Protein AF-A0A8T4CZU3-F1 (afdb_monomer_lite)

Secondary structure (DSSP, 8-state):
---TT------HHHHHHHHHHHHHHHH-TT-S-HHHHHHHHHHHHHHHHHHHHHHHHHHHHHHHHHHHHHHSSHHHHHHHHHHHHHHHHHHHHHHHHHHHTT-PPPP-------------------------------PPPPPPPP---PPP----------PPPP---PPPPPP-----------

Structure (mmCIF, N/CA/C/O backbone):
data_AF-A0A8T4CZU3-F1
#
_entry.id   AF-A0A8T4CZU3-F1
#
loop_
_atom_site.group_PDB
_atom_site.id
_atom_site.type_symbol
_atom_site.label_atom_id
_atom_site.label_alt_id
_atom_site.label_comp_id
_atom_site.label_asym_id
_atom_site.label_entity_id
_atom_site.label_seq_id
_atom_site.pdbx_PDB_ins_code
_atom_site.Cartn_x
_atom_site.Cartn_y
_atom_site.Cartn_z
_atom_site.occupancy
_atom_site.B_iso_or_equiv
_atom_site.auth_seq_id
_atom_site.auth_comp_id
_atom_site.auth_asym_id
_atom_site.auth_atom_id
_atom_site.pdbx_PDB_model_num
ATOM 1 N N . MET A 1 1 ? 15.727 -22.804 -72.043 1.00 44.06 1 MET A N 1
ATOM 2 C CA . MET A 1 1 ? 16.326 -23.338 -70.807 1.00 44.06 1 MET A CA 1
ATOM 3 C C . MET A 1 1 ? 17.137 -22.195 -70.238 1.00 44.06 1 MET A C 1
ATOM 5 O O . MET A 1 1 ? 18.146 -21.853 -70.834 1.00 44.06 1 MET A O 1
ATOM 9 N N . ALA A 1 2 ? 16.576 -21.487 -69.261 1.00 49.53 2 ALA A N 1
ATOM 10 C CA . ALA A 1 2 ? 17.247 -20.393 -68.570 1.00 49.53 2 ALA A CA 1
ATOM 11 C C . ALA A 1 2 ? 17.876 -20.987 -67.307 1.00 49.53 2 ALA A C 1
ATOM 13 O O . ALA A 1 2 ? 17.211 -21.770 -66.632 1.00 49.53 2 ALA A O 1
ATOM 14 N N . ASP A 1 3 ? 19.149 -20.679 -67.075 1.00 49.78 3 ASP A N 1
ATOM 15 C CA . ASP A 1 3 ? 19.950 -21.173 -65.958 1.00 49.78 3 ASP A CA 1
ATOM 16 C C . ASP A 1 3 ? 19.275 -20.894 -64.608 1.00 49.78 3 ASP A C 1
ATOM 18 O O . ASP A 1 3 ? 19.082 -19.747 -64.212 1.00 49.78 3 ASP A O 1
ATOM 22 N N . GLU A 1 4 ? 18.962 -21.961 -63.874 1.00 55.72 4 GLU A N 1
ATOM 23 C CA . GLU A 1 4 ? 18.511 -21.950 -62.473 1.00 55.72 4 GLU A CA 1
ATOM 24 C C . GLU A 1 4 ? 19.707 -21.851 -61.496 1.00 55.72 4 GLU A C 1
ATOM 26 O O . GLU A 1 4 ? 19.696 -22.443 -60.418 1.00 55.72 4 GLU A O 1
ATOM 31 N N . GLY A 1 5 ? 20.778 -21.152 -61.890 1.00 53.81 5 GLY A N 1
ATOM 32 C CA . GLY A 1 5 ? 22.071 -21.169 -61.192 1.00 53.81 5 GLY A CA 1
ATOM 33 C C . GLY A 1 5 ? 22.459 -19.887 -60.456 1.00 53.81 5 GLY A C 1
ATOM 34 O O . GLY A 1 5 ? 23.227 -19.959 -59.501 1.00 53.81 5 GLY A O 1
ATOM 35 N N . ASP A 1 6 ? 21.904 -18.735 -60.835 1.00 50.34 6 ASP A N 1
ATOM 36 C CA . ASP A 1 6 ? 22.302 -17.430 -60.288 1.00 50.34 6 ASP A CA 1
ATOM 37 C C . ASP A 1 6 ? 21.371 -16.975 -59.155 1.00 50.34 6 ASP A C 1
ATOM 39 O O . ASP A 1 6 ? 20.867 -15.851 -59.130 1.00 50.34 6 ASP A O 1
ATOM 43 N N . TYR A 1 7 ? 21.139 -17.847 -58.170 1.00 58.81 7 TYR A N 1
ATOM 44 C CA . TYR A 1 7 ? 20.799 -17.336 -56.846 1.00 58.81 7 TYR A CA 1
ATOM 45 C C . TYR A 1 7 ? 22.071 -16.689 -56.299 1.00 58.81 7 TYR A C 1
ATOM 47 O O . TYR A 1 7 ? 22.943 -17.387 -55.780 1.00 58.81 7 TYR A O 1
ATOM 55 N N . GLU A 1 8 ? 22.180 -15.364 -56.436 1.00 60.47 8 GLU A N 1
ATOM 56 C CA . GLU A 1 8 ? 23.064 -14.532 -55.620 1.00 60.47 8 GLU A CA 1
ATOM 57 C C . GLU A 1 8 ? 22.836 -14.921 -54.157 1.00 60.47 8 GLU A C 1
ATOM 59 O O . GLU A 1 8 ? 21.900 -14.476 -53.490 1.00 60.47 8 GLU A O 1
ATOM 64 N N . LEU A 1 9 ? 23.668 -15.836 -53.667 1.00 63.22 9 LEU A N 1
ATOM 65 C CA . LEU A 1 9 ? 23.776 -16.135 -52.258 1.00 63.22 9 LEU A CA 1
ATOM 66 C C . LEU A 1 9 ? 24.169 -14.818 -51.609 1.00 63.22 9 LEU A C 1
ATOM 68 O O . LEU A 1 9 ? 25.321 -14.397 -51.719 1.00 63.22 9 LEU A O 1
ATOM 72 N N . LEU A 1 10 ? 23.200 -14.177 -50.948 1.00 64.12 10 LEU A N 1
ATOM 73 C CA . LEU A 1 10 ? 23.483 -13.120 -49.990 1.00 64.12 10 LEU A CA 1
ATOM 74 C C . LEU A 1 10 ? 24.695 -13.583 -49.174 1.00 64.12 10 LEU A C 1
ATOM 76 O O . LEU A 1 10 ? 24.668 -14.713 -48.656 1.00 64.12 10 LEU A O 1
ATOM 80 N N . PRO A 1 11 ? 25.778 -12.787 -49.121 1.00 82.19 11 PRO A N 1
ATOM 81 C CA . PRO A 1 11 ? 27.003 -13.215 -48.476 1.00 82.19 11 PRO A CA 1
ATOM 82 C C . PRO A 1 11 ? 26.658 -13.705 -47.070 1.00 82.19 11 PRO A C 1
ATOM 84 O O . PRO A 1 11 ? 25.918 -13.047 -46.340 1.00 82.19 11 PRO A O 1
ATOM 87 N N . HIS A 1 12 ? 27.138 -14.892 -46.689 1.00 75.62 12 HIS A N 1
ATOM 88 C CA . HIS A 1 12 ? 26.782 -15.501 -45.399 1.00 75.62 12 HIS A CA 1
ATOM 89 C C . HIS A 1 12 ? 27.092 -14.563 -44.220 1.00 75.62 12 HIS A C 1
ATOM 91 O O . HIS A 1 12 ? 26.394 -14.582 -43.209 1.00 75.62 12 HIS A O 1
ATOM 97 N N . GLU A 1 13 ? 28.091 -13.698 -44.386 1.00 80.25 13 GLU A N 1
ATOM 98 C CA . GLU A 1 13 ? 28.434 -12.620 -43.460 1.00 80.25 13 GLU A CA 1
ATOM 99 C C . GLU A 1 13 ? 27.282 -11.630 -43.235 1.00 80.25 13 GLU A C 1
ATOM 101 O O . GLU A 1 13 ? 27.038 -11.212 -42.104 1.00 80.25 13 GLU A O 1
ATOM 106 N N . GLU A 1 14 ? 26.527 -11.286 -44.276 1.00 81.12 14 GLU A N 1
ATOM 107 C CA . GLU A 1 14 ? 25.395 -10.363 -44.193 1.00 81.12 14 GLU A CA 1
ATOM 108 C C . GLU A 1 14 ? 24.199 -11.010 -43.488 1.00 81.12 14 GLU A C 1
ATOM 110 O O . GLU A 1 14 ? 23.567 -10.389 -42.633 1.00 81.12 14 GLU A O 1
ATOM 115 N N . ILE A 1 15 ? 23.957 -12.302 -43.731 1.00 84.06 15 ILE A N 1
ATOM 116 C CA . ILE A 1 15 ? 22.951 -13.080 -42.992 1.00 84.06 15 ILE A CA 1
ATOM 117 C C . ILE A 1 15 ? 23.330 -13.186 -41.510 1.00 84.06 15 ILE A C 1
ATOM 119 O O . ILE A 1 15 ? 22.466 -13.062 -40.638 1.00 84.06 15 ILE A O 1
ATOM 123 N N . GLN A 1 16 ? 24.610 -13.405 -41.208 1.00 85.56 16 GLN A N 1
ATOM 124 C CA . GLN A 1 16 ? 25.108 -13.465 -39.835 1.00 85.56 16 GLN A CA 1
ATOM 125 C C . GLN A 1 16 ? 24.935 -12.115 -39.129 1.00 85.56 16 GLN A C 1
ATOM 127 O O . GLN A 1 16 ? 24.384 -12.057 -38.030 1.00 85.56 16 GLN A O 1
ATOM 132 N N . LYS A 1 17 ? 25.307 -11.021 -39.799 1.00 87.56 17 LYS A N 1
ATOM 133 C CA . LYS A 1 17 ? 25.137 -9.658 -39.293 1.00 87.56 17 LYS A CA 1
ATOM 134 C C . LYS A 1 17 ? 23.668 -9.324 -39.033 1.00 87.56 17 LYS A C 1
ATOM 136 O O . LYS A 1 17 ? 23.344 -8.802 -37.970 1.00 87.56 17 LYS A O 1
ATOM 141 N N . LEU A 1 18 ? 22.774 -9.685 -39.954 1.00 86.12 18 LEU A N 1
ATOM 142 C CA . LEU A 1 18 ? 21.333 -9.509 -39.778 1.00 86.12 18 LEU A CA 1
ATOM 143 C C . LEU A 1 18 ? 20.810 -10.311 -38.585 1.00 86.12 18 LEU A C 1
ATOM 145 O O . LEU A 1 18 ? 20.020 -9.785 -37.808 1.00 86.12 18 LEU A O 1
ATOM 149 N N . ARG A 1 19 ? 21.266 -11.555 -38.390 1.00 88.06 19 ARG A N 1
ATOM 150 C CA . ARG A 1 19 ? 20.898 -12.360 -37.212 1.00 88.06 19 ARG A CA 1
ATOM 151 C C . ARG A 1 19 ? 21.350 -11.703 -35.911 1.00 88.06 19 ARG A C 1
ATOM 153 O O . ARG A 1 19 ? 20.555 -11.640 -34.975 1.00 88.06 19 ARG A O 1
ATOM 160 N N . ASP A 1 20 ? 22.570 -11.177 -35.868 1.00 89.56 20 ASP A N 1
ATOM 161 C CA . ASP A 1 20 ? 23.111 -10.490 -34.693 1.00 89.56 20 ASP A CA 1
ATOM 162 C C . ASP A 1 20 ? 22.369 -9.176 -34.401 1.00 89.56 20 ASP A C 1
ATOM 164 O O . ASP A 1 20 ? 22.099 -8.846 -33.243 1.00 89.56 20 ASP A O 1
ATOM 168 N N . GLU A 1 21 ? 22.011 -8.416 -35.438 1.00 83.44 21 GLU A N 1
ATOM 169 C CA . GLU A 1 21 ? 21.195 -7.203 -35.312 1.00 83.44 21 GLU A CA 1
ATOM 170 C C . GLU A 1 21 ? 19.777 -7.523 -34.821 1.00 83.44 21 GLU A C 1
ATOM 172 O O . GLU A 1 21 ? 19.266 -6.840 -33.931 1.00 83.44 21 GLU A O 1
ATOM 177 N N . LEU A 1 22 ? 19.171 -8.605 -35.314 1.00 84.06 22 LEU A N 1
ATOM 178 C CA . LEU A 1 22 ? 17.851 -9.074 -34.885 1.00 84.06 22 LEU A CA 1
ATOM 179 C C . LEU A 1 22 ? 17.877 -9.550 -33.424 1.00 84.06 22 LEU A C 1
ATOM 181 O O . LEU A 1 22 ? 16.973 -9.237 -32.650 1.00 84.06 22 LEU A O 1
ATOM 185 N N . GLU A 1 23 ? 18.939 -10.244 -33.008 1.00 86.50 23 GLU A N 1
ATOM 186 C CA . GLU A 1 23 ? 19.162 -10.633 -31.611 1.00 86.50 23 GLU A CA 1
ATOM 187 C C . GLU A 1 23 ? 19.297 -9.412 -30.688 1.00 86.50 23 GLU A C 1
ATOM 189 O O . GLU A 1 23 ? 18.695 -9.373 -29.608 1.00 86.50 23 GLU A O 1
ATOM 194 N N . LYS A 1 24 ? 20.055 -8.394 -31.115 1.00 83.00 24 LYS A N 1
ATOM 195 C CA . LYS A 1 24 ? 20.214 -7.132 -30.374 1.00 83.00 24 LYS A CA 1
ATOM 196 C C . LYS A 1 24 ? 18.894 -6.378 -30.260 1.00 83.00 24 LYS A C 1
ATOM 198 O O . LYS A 1 24 ? 18.570 -5.899 -29.173 1.00 83.00 24 LYS A O 1
ATOM 203 N N . LEU A 1 25 ? 18.119 -6.316 -31.340 1.00 79.88 25 LEU A N 1
ATOM 204 C CA . LEU A 1 25 ? 16.808 -5.672 -31.352 1.00 79.88 25 LEU A CA 1
ATOM 205 C C . LEU A 1 25 ? 15.802 -6.429 -30.476 1.00 79.88 25 LEU A C 1
ATOM 207 O O . LEU A 1 25 ? 15.036 -5.814 -29.744 1.00 79.88 25 LEU A O 1
ATOM 211 N N . LYS A 1 26 ? 15.845 -7.764 -30.467 1.00 80.56 26 LYS A N 1
ATOM 212 C CA . LYS A 1 26 ? 14.997 -8.585 -29.592 1.00 80.56 26 LYS A CA 1
ATOM 213 C C . LYS A 1 26 ? 15.309 -8.366 -28.108 1.00 80.56 26 LYS A C 1
ATOM 215 O O . LYS A 1 26 ? 14.397 -8.387 -27.286 1.00 80.56 26 LYS A O 1
ATOM 220 N N . LYS A 1 27 ? 16.583 -8.155 -27.763 1.00 81.19 27 LYS A N 1
ATOM 221 C CA . LYS A 1 27 ? 17.021 -7.851 -26.389 1.00 81.19 27 LYS A CA 1
ATOM 222 C C . LYS A 1 27 ? 16.693 -6.411 -25.978 1.00 81.19 27 LYS A C 1
ATOM 224 O O . LYS A 1 27 ? 16.356 -6.189 -24.822 1.00 81.19 27 LYS A O 1
ATOM 229 N N . ASN A 1 28 ? 16.756 -5.461 -26.912 1.00 78.06 28 ASN A N 1
ATOM 230 C CA . ASN A 1 28 ? 16.442 -4.047 -26.693 1.00 78.06 28 ASN A CA 1
ATOM 231 C C . ASN A 1 28 ? 15.492 -3.529 -27.788 1.00 78.06 28 ASN A C 1
ATOM 233 O O . ASN A 1 28 ? 15.949 -2.877 -28.731 1.00 78.06 28 ASN A O 1
ATOM 237 N N . PRO A 1 29 ? 14.173 -3.777 -27.670 1.00 71.88 29 PRO A N 1
ATOM 238 C CA . PRO A 1 29 ? 13.200 -3.449 -28.720 1.00 71.88 29 PRO A CA 1
ATOM 239 C C . PRO A 1 29 ? 13.055 -1.945 -28.966 1.00 71.88 29 PRO A C 1
ATOM 241 O O . PRO A 1 29 ? 12.647 -1.532 -30.045 1.00 71.88 29 PRO A O 1
ATOM 244 N N . LEU A 1 30 ? 13.422 -1.123 -27.982 1.00 75.31 30 LEU A N 1
ATOM 245 C CA . LEU A 1 30 ? 13.415 0.335 -28.091 1.00 75.31 30 LEU A CA 1
ATOM 246 C C . LEU A 1 30 ? 14.726 0.889 -28.699 1.00 75.31 30 LEU A C 1
ATOM 248 O O . LEU A 1 30 ? 14.835 2.083 -28.963 1.00 75.31 30 LEU A O 1
ATOM 252 N N . GLY A 1 31 ? 15.719 0.031 -28.960 1.00 73.69 31 GLY A N 1
ATOM 253 C CA . GLY A 1 31 ? 17.038 0.421 -29.458 1.00 73.69 31 GLY A CA 1
ATOM 254 C C . GLY A 1 31 ? 17.952 1.021 -28.381 1.00 73.69 31 GLY A C 1
ATOM 255 O O . GLY A 1 31 ? 17.706 0.905 -27.182 1.00 73.69 31 GLY A O 1
ATOM 256 N N . THR A 1 32 ? 19.050 1.650 -28.811 1.00 71.38 32 THR A N 1
ATOM 257 C CA . THR A 1 32 ? 20.046 2.306 -27.935 1.00 71.38 32 THR A CA 1
ATOM 258 C C . THR A 1 32 ? 19.881 3.824 -27.864 1.00 71.38 32 THR A C 1
ATOM 260 O O . THR A 1 32 ? 20.767 4.517 -27.357 1.00 71.38 32 THR A O 1
ATOM 263 N N . THR A 1 33 ? 18.774 4.354 -28.387 1.00 78.50 33 THR A N 1
ATOM 264 C CA . THR A 1 33 ? 18.506 5.794 -28.394 1.00 78.50 33 THR A CA 1
ATOM 265 C C . THR A 1 33 ? 18.345 6.308 -26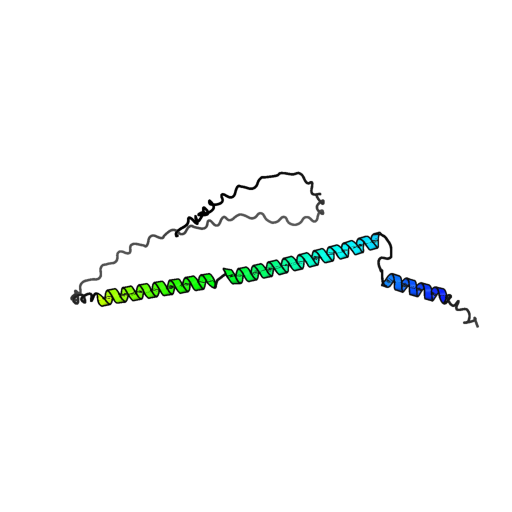.960 1.00 78.50 33 THR A C 1
ATOM 267 O O . THR A 1 33 ? 17.930 5.582 -26.057 1.00 78.50 33 THR A O 1
ATOM 270 N N . VAL A 1 34 ? 18.698 7.573 -26.723 1.00 77.19 34 VAL A N 1
ATOM 271 C CA . VAL A 1 34 ? 18.577 8.190 -25.388 1.00 77.19 34 VAL A CA 1
ATOM 272 C C . VAL A 1 34 ? 17.120 8.152 -24.907 1.00 77.19 34 VAL A C 1
ATOM 274 O O . VAL A 1 34 ? 16.850 7.735 -23.788 1.00 77.19 34 VAL A O 1
ATOM 277 N N . GLN A 1 35 ? 16.176 8.431 -25.810 1.00 78.25 35 GLN A N 1
ATOM 278 C CA . GLN A 1 35 ? 14.733 8.395 -25.544 1.00 78.25 35 GLN A CA 1
ATOM 279 C C . GLN A 1 35 ? 14.235 7.011 -25.096 1.00 78.25 35 GLN A C 1
ATOM 281 O O . GLN A 1 35 ? 13.367 6.914 -24.233 1.00 78.25 35 GLN A O 1
ATOM 286 N N . ALA A 1 36 ? 14.796 5.933 -25.651 1.00 79.88 36 ALA A N 1
ATOM 287 C CA . ALA A 1 36 ? 14.454 4.569 -25.262 1.00 79.88 36 ALA A CA 1
ATOM 288 C C . ALA A 1 36 ? 14.873 4.243 -23.824 1.00 79.88 36 ALA A C 1
ATOM 290 O O . ALA A 1 36 ? 14.123 3.598 -23.091 1.00 79.88 36 ALA A O 1
ATOM 291 N N . LYS A 1 37 ? 16.060 4.706 -23.416 1.00 81.75 37 LYS A N 1
ATOM 292 C CA . LYS A 1 37 ? 16.568 4.525 -22.049 1.00 81.75 37 LYS A CA 1
ATOM 293 C C . LYS A 1 37 ? 15.774 5.344 -21.038 1.00 81.75 37 LYS A C 1
ATOM 295 O O . LYS A 1 37 ? 15.472 4.833 -19.960 1.00 81.75 37 LYS A O 1
ATOM 300 N N . ASP A 1 38 ? 15.408 6.571 -21.395 1.00 84.00 38 ASP A N 1
ATOM 301 C CA . ASP A 1 38 ? 14.571 7.423 -20.548 1.00 84.00 38 ASP A CA 1
ATOM 302 C C . ASP A 1 38 ? 13.197 6.782 -20.343 1.00 84.00 38 ASP A C 1
ATOM 304 O O . ASP A 1 38 ? 12.764 6.609 -19.206 1.00 84.00 38 ASP A O 1
ATOM 308 N N . LEU A 1 39 ? 12.567 6.302 -21.422 1.00 84.06 39 LEU A N 1
ATOM 309 C CA . LEU A 1 39 ? 11.294 5.587 -21.343 1.00 84.06 39 LEU A CA 1
ATOM 310 C C . LEU A 1 39 ? 11.399 4.329 -20.470 1.00 84.06 39 LEU A C 1
ATOM 312 O O . LEU A 1 39 ? 10.546 4.096 -19.615 1.00 84.06 39 LEU A O 1
ATOM 316 N N . GLN A 1 40 ? 12.451 3.526 -20.652 1.00 85.31 40 GLN A N 1
ATOM 317 C CA . GLN A 1 40 ? 12.683 2.339 -19.830 1.00 85.31 40 GLN A CA 1
ATOM 318 C C . GLN A 1 40 ? 12.836 2.706 -18.346 1.00 85.31 40 GLN A C 1
ATOM 320 O O . GLN A 1 40 ? 12.276 2.029 -17.484 1.00 85.31 40 GLN A O 1
ATOM 325 N N . THR A 1 41 ? 13.547 3.794 -18.049 1.00 88.44 41 THR A N 1
ATOM 326 C CA . THR A 1 41 ? 13.726 4.296 -16.682 1.00 88.44 41 THR A CA 1
ATOM 327 C C . THR A 1 41 ? 12.393 4.740 -16.088 1.00 88.44 41 THR A C 1
ATOM 329 O O . THR A 1 41 ? 12.044 4.293 -14.997 1.00 88.44 41 THR A O 1
ATOM 332 N N . SER A 1 42 ? 11.592 5.511 -16.829 1.00 89.19 42 SER A N 1
ATOM 333 C CA . SER A 1 42 ? 10.260 5.938 -16.389 1.00 89.19 42 SER A CA 1
ATOM 334 C C . SER A 1 42 ? 9.322 4.758 -16.131 1.00 89.19 42 SER A C 1
ATOM 336 O O . SER A 1 42 ? 8.579 4.771 -15.155 1.00 89.19 42 SER A O 1
ATOM 338 N N . VAL A 1 43 ? 9.370 3.706 -16.954 1.00 89.88 43 VAL A N 1
ATOM 339 C CA . VAL A 1 43 ? 8.570 2.488 -16.731 1.00 89.88 43 VAL A CA 1
ATOM 340 C C . VAL A 1 43 ? 9.019 1.756 -15.464 1.00 89.88 43 VAL A C 1
ATOM 342 O O . VAL A 1 43 ? 8.178 1.283 -14.695 1.00 89.88 43 VAL A O 1
ATOM 345 N N . ILE A 1 44 ? 10.327 1.677 -15.210 1.00 91.12 44 ILE A N 1
ATOM 346 C CA . ILE A 1 44 ? 10.869 1.067 -13.987 1.00 91.12 44 ILE A CA 1
ATOM 347 C C . ILE A 1 44 ? 10.453 1.874 -12.753 1.00 91.12 44 ILE A C 1
ATOM 349 O O . ILE A 1 44 ? 10.017 1.290 -11.760 1.00 91.12 44 ILE A O 1
ATOM 353 N N . GLU A 1 45 ? 10.567 3.200 -12.798 1.00 93.44 45 GLU A N 1
ATOM 354 C CA . GLU A 1 45 ? 10.146 4.088 -11.710 1.00 93.44 45 GLU A CA 1
ATOM 355 C C . GLU A 1 45 ? 8.643 3.999 -11.454 1.00 93.44 45 GLU A C 1
ATOM 357 O O . GLU A 1 45 ? 8.227 3.852 -10.305 1.00 93.44 45 GLU A O 1
ATOM 362 N N . LEU A 1 46 ? 7.835 3.978 -12.514 1.00 92.12 46 LEU A N 1
ATOM 363 C CA . LEU A 1 46 ? 6.394 3.780 -12.413 1.00 92.12 46 LEU A CA 1
ATOM 364 C C . LEU A 1 46 ? 6.062 2.429 -11.772 1.00 92.12 46 LEU A C 1
ATOM 366 O O . LEU A 1 46 ? 5.234 2.360 -10.869 1.00 92.12 46 LEU A O 1
ATOM 370 N N . THR A 1 47 ? 6.739 1.360 -12.190 1.00 93.50 47 THR A N 1
ATOM 371 C CA . THR A 1 47 ? 6.546 0.020 -11.616 1.00 93.50 47 THR A CA 1
ATOM 372 C C . THR A 1 47 ? 6.885 0.010 -10.124 1.00 93.50 47 THR A C 1
ATOM 374 O O . THR A 1 47 ? 6.143 -0.556 -9.322 1.00 93.50 47 THR A O 1
ATOM 377 N N . LYS A 1 48 ? 7.970 0.684 -9.718 1.00 94.06 48 LYS A N 1
ATOM 378 C CA . LYS A 1 48 ? 8.322 0.851 -8.298 1.00 94.06 48 LYS A CA 1
ATOM 379 C C . LYS A 1 48 ? 7.253 1.631 -7.535 1.00 94.06 48 LYS A C 1
ATOM 381 O O . LYS A 1 48 ? 6.897 1.224 -6.433 1.00 94.06 48 LYS A O 1
ATOM 386 N N . ALA A 1 49 ? 6.734 2.712 -8.113 1.00 91.44 49 ALA A N 1
ATOM 387 C CA . ALA A 1 49 ? 5.680 3.515 -7.500 1.00 91.44 49 ALA A CA 1
ATOM 388 C C . ALA A 1 49 ? 4.383 2.711 -7.321 1.00 91.44 49 ALA A C 1
ATOM 390 O O . ALA A 1 49 ? 3.791 2.749 -6.245 1.00 91.44 49 ALA A O 1
ATOM 391 N N . ILE A 1 50 ? 3.989 1.932 -8.334 1.00 92.12 50 ILE A N 1
ATOM 392 C CA . ILE A 1 50 ? 2.824 1.040 -8.274 1.00 92.12 50 ILE A CA 1
ATOM 393 C C . ILE A 1 50 ? 3.012 -0.003 -7.173 1.00 92.12 50 ILE A C 1
ATOM 395 O O . ILE A 1 50 ? 2.145 -0.132 -6.317 1.00 92.12 50 ILE A O 1
ATOM 399 N N . ASN A 1 51 ? 4.155 -0.690 -7.140 1.00 93.94 51 ASN A N 1
ATOM 400 C CA . ASN A 1 51 ? 4.419 -1.698 -6.113 1.00 93.94 51 ASN A CA 1
ATOM 401 C C . ASN A 1 51 ? 4.416 -1.090 -4.704 1.00 93.94 51 ASN A C 1
ATOM 403 O O . ASN A 1 51 ? 3.832 -1.667 -3.795 1.00 93.94 51 ASN A O 1
ATOM 407 N N . SER A 1 52 ? 5.008 0.095 -4.532 1.00 94.00 52 SER A N 1
ATOM 408 C CA . SER A 1 52 ? 4.988 0.826 -3.260 1.00 94.00 52 SER A CA 1
ATOM 409 C C . SER A 1 52 ? 3.560 1.166 -2.820 1.00 94.00 52 SER A C 1
ATOM 411 O O . SER A 1 52 ? 3.197 0.961 -1.663 1.00 94.00 52 SER A O 1
ATOM 413 N N . LEU A 1 53 ? 2.721 1.627 -3.754 1.00 92.56 53 LEU A N 1
ATOM 414 C CA . LEU A 1 53 ? 1.315 1.918 -3.487 1.00 92.56 53 LEU A CA 1
ATOM 415 C C . LEU A 1 53 ? 0.537 0.650 -3.115 1.00 92.56 53 LEU A C 1
ATOM 417 O O . LEU A 1 53 ? -0.255 0.675 -2.177 1.00 92.56 53 LEU A O 1
ATOM 421 N N . THR A 1 54 ? 0.772 -0.462 -3.813 1.00 92.88 54 THR A N 1
ATOM 422 C CA . THR A 1 54 ? 0.153 -1.752 -3.488 1.00 92.88 54 THR A CA 1
ATOM 423 C C . THR A 1 54 ? 0.542 -2.222 -2.089 1.00 92.88 54 THR A C 1
ATOM 425 O O . THR A 1 54 ? -0.337 -2.641 -1.336 1.00 92.88 54 THR A O 1
ATOM 428 N N . THR A 1 55 ? 1.817 -2.106 -1.710 1.00 95.00 55 THR A N 1
ATOM 429 C CA . THR A 1 55 ? 2.273 -2.423 -0.349 1.00 95.00 55 THR A CA 1
ATOM 430 C C . THR A 1 55 ? 1.577 -1.538 0.678 1.00 95.00 55 THR A C 1
ATOM 432 O O . THR A 1 55 ? 0.973 -2.061 1.605 1.00 95.00 55 THR A O 1
ATOM 435 N N . LEU A 1 56 ? 1.553 -0.218 0.467 1.00 95.25 56 LEU A N 1
ATOM 436 C CA . LEU A 1 56 ? 0.904 0.720 1.387 1.00 95.25 56 LEU A CA 1
ATOM 437 C C . LEU A 1 56 ? -0.585 0.404 1.586 1.00 95.25 56 LEU A C 1
ATOM 439 O O . LEU A 1 56 ? -1.080 0.431 2.712 1.00 95.25 56 LEU A O 1
ATOM 443 N N . LEU A 1 57 ? -1.304 0.109 0.501 1.00 94.06 57 LEU A N 1
ATOM 444 C CA . LEU A 1 57 ? -2.721 -0.251 0.564 1.00 94.06 57 LEU A CA 1
ATOM 445 C C . LEU A 1 57 ? -2.937 -1.582 1.290 1.00 94.06 57 LEU A C 1
ATOM 447 O O . LEU A 1 57 ? -3.894 -1.703 2.051 1.00 94.06 57 LEU A O 1
ATOM 451 N N . THR A 1 58 ? -2.050 -2.555 1.078 1.00 95.00 58 THR A N 1
ATOM 452 C CA . THR A 1 58 ? -2.104 -3.852 1.766 1.00 95.00 58 THR A CA 1
ATOM 453 C C . THR A 1 58 ? -1.861 -3.674 3.262 1.00 95.00 58 THR A C 1
ATOM 455 O O . THR A 1 58 ? -2.679 -4.124 4.058 1.00 95.00 58 THR A O 1
ATOM 458 N N . ASP A 1 59 ? -0.816 -2.936 3.638 1.00 93.88 59 ASP A N 1
ATOM 459 C CA . ASP A 1 59 ? -0.475 -2.653 5.035 1.00 93.88 59 ASP A CA 1
ATOM 460 C C . ASP A 1 59 ? -1.607 -1.893 5.738 1.00 93.88 59 ASP A C 1
ATOM 462 O O . ASP A 1 59 ? -2.039 -2.271 6.825 1.00 93.88 59 ASP A O 1
ATOM 466 N N . THR A 1 60 ? -2.158 -0.866 5.082 1.00 93.12 60 THR A N 1
ATOM 467 C CA . THR A 1 60 ? -3.282 -0.086 5.623 1.00 93.12 60 THR A CA 1
ATOM 468 C C . THR A 1 60 ? -4.526 -0.956 5.812 1.00 93.12 60 THR A C 1
ATOM 470 O O . THR A 1 60 ? -5.223 -0.828 6.816 1.00 93.12 60 THR A O 1
ATOM 473 N N . ASN A 1 61 ? -4.823 -1.850 4.865 1.00 93.00 61 ASN A N 1
ATOM 474 C CA . ASN A 1 61 ? -5.965 -2.756 4.965 1.00 93.00 61 ASN A CA 1
ATOM 475 C C . ASN A 1 61 ? -5.780 -3.800 6.078 1.00 93.00 61 ASN A C 1
ATOM 477 O O . ASN A 1 61 ? -6.726 -4.103 6.810 1.00 93.00 61 ASN A O 1
ATOM 481 N N . ASP A 1 62 ? -4.568 -4.328 6.232 1.00 92.88 62 ASP A N 1
ATOM 482 C CA . ASP A 1 62 ? -4.216 -5.237 7.321 1.00 92.88 62 ASP A CA 1
ATOM 483 C C . ASP A 1 62 ? -4.338 -4.550 8.682 1.00 92.88 62 ASP A C 1
ATOM 485 O O . ASP A 1 62 ? -4.872 -5.137 9.628 1.00 92.88 62 ASP A O 1
ATOM 489 N N . ASP A 1 63 ? -3.881 -3.306 8.790 1.00 89.75 63 ASP A N 1
ATOM 490 C CA . ASP A 1 63 ? -3.987 -2.520 10.015 1.00 89.75 63 ASP A CA 1
ATOM 491 C C . ASP A 1 63 ? -5.441 -2.183 10.342 1.00 89.75 63 ASP A C 1
ATOM 493 O O . ASP A 1 63 ? -5.861 -2.411 11.476 1.00 89.75 63 ASP A O 1
ATOM 497 N N . LEU A 1 64 ? -6.245 -1.780 9.353 1.00 86.38 64 LEU A N 1
ATOM 498 C CA . LEU A 1 64 ? -7.685 -1.567 9.523 1.00 86.38 64 LEU A CA 1
ATOM 499 C C . LEU A 1 64 ? -8.390 -2.854 9.977 1.00 86.38 64 LEU A C 1
ATOM 501 O O . LEU A 1 64 ? -9.238 -2.828 10.866 1.00 86.38 64 LEU A O 1
ATOM 505 N N . THR A 1 65 ? -8.019 -3.999 9.400 1.00 86.88 65 THR A N 1
ATOM 506 C CA . THR A 1 65 ? -8.592 -5.302 9.762 1.00 86.88 65 THR A CA 1
ATOM 507 C C . THR A 1 65 ? -8.221 -5.693 11.192 1.00 86.88 65 THR A C 1
ATOM 509 O O . THR A 1 65 ? -9.079 -6.152 11.950 1.00 86.88 65 THR A O 1
ATOM 512 N N . LYS A 1 66 ? -6.961 -5.496 11.598 1.00 85.12 66 LYS A N 1
ATOM 513 C CA . LYS A 1 66 ? -6.502 -5.750 12.974 1.00 85.12 66 LYS A CA 1
ATOM 514 C C . LYS A 1 66 ? -7.147 -4.797 13.970 1.00 85.12 66 LYS A C 1
ATOM 516 O O . LYS A 1 66 ? -7.515 -5.226 15.063 1.00 85.12 66 LYS A O 1
ATOM 521 N N . GLU A 1 67 ? -7.257 -3.519 13.620 1.00 79.06 6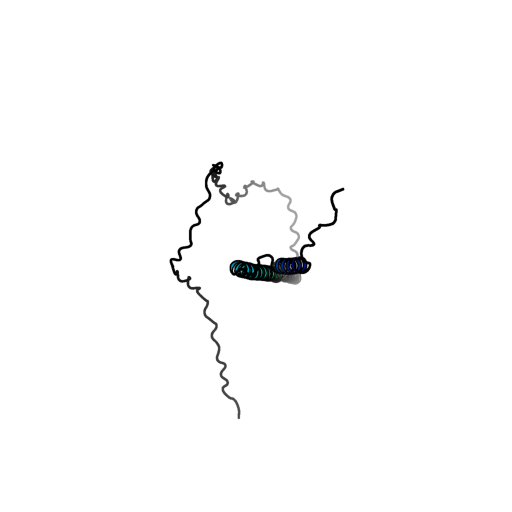7 GLU A N 1
ATOM 522 C CA . GLU A 1 67 ? -7.913 -2.515 14.447 1.00 79.06 67 GLU A CA 1
ATOM 523 C C . GLU A 1 67 ? -9.379 -2.881 14.629 1.00 79.06 67 GLU A C 1
ATOM 525 O O . GLU A 1 67 ? -9.817 -2.993 15.767 1.00 79.06 67 GLU A O 1
ATOM 530 N N . PHE A 1 68 ? -10.092 -3.201 13.547 1.00 78.12 68 PHE A N 1
ATOM 531 C CA . PHE A 1 68 ? -11.464 -3.685 13.613 1.00 78.12 68 PHE A CA 1
ATOM 532 C C . PHE A 1 68 ? -11.579 -4.940 14.488 1.00 78.12 68 PHE A C 1
ATOM 534 O O . PHE A 1 68 ? -12.439 -5.000 15.356 1.00 78.12 68 PHE A O 1
ATOM 541 N N . GLN A 1 69 ? -10.699 -5.934 14.359 1.00 76.00 69 GLN A N 1
ATOM 542 C CA . GLN A 1 69 ? -10.735 -7.110 15.242 1.00 76.00 69 GLN A CA 1
ATOM 543 C C . GLN A 1 69 ? -10.517 -6.766 16.723 1.00 76.00 69 GLN A C 1
ATOM 545 O O . GLN A 1 69 ? -11.119 -7.403 17.587 1.00 76.00 69 GLN A O 1
ATOM 550 N N . ARG A 1 70 ? -9.676 -5.772 17.025 1.00 68.50 70 ARG A N 1
ATOM 551 C CA . ARG A 1 70 ? -9.394 -5.343 18.401 1.00 68.50 70 ARG A CA 1
ATOM 552 C C . ARG A 1 70 ? -10.506 -4.485 18.994 1.00 68.50 70 ARG A C 1
ATOM 554 O O . ARG A 1 70 ? -10.876 -4.712 20.136 1.00 68.50 70 ARG A O 1
ATOM 561 N N . THR A 1 71 ? -11.037 -3.530 18.238 1.00 64.50 71 THR A N 1
ATOM 562 C CA . THR A 1 71 ? -11.986 -2.532 18.749 1.00 64.50 71 THR A CA 1
ATOM 563 C C . THR A 1 71 ?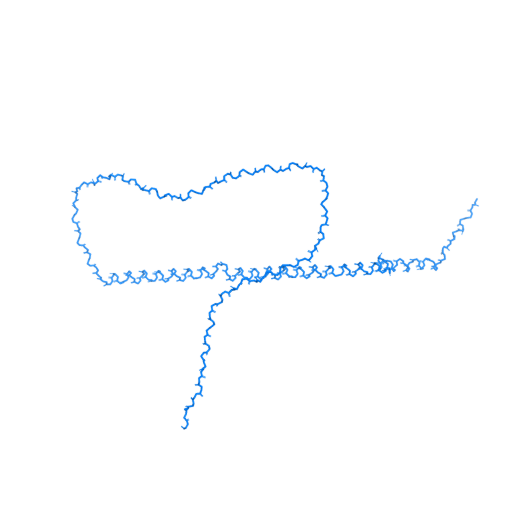 -13.449 -2.921 18.563 1.00 64.50 71 THR A C 1
ATOM 565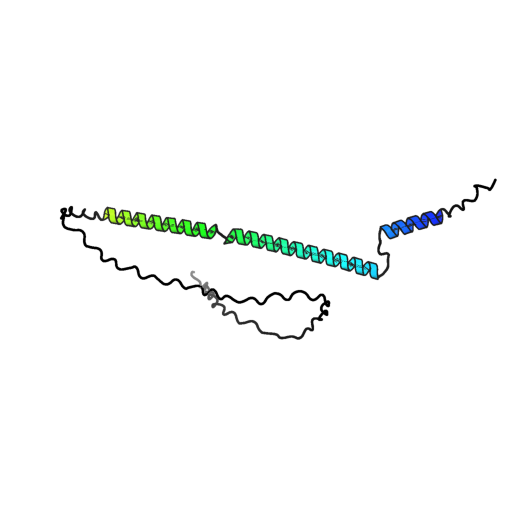 O O . THR A 1 71 ? -14.298 -2.407 19.284 1.00 64.50 71 THR A O 1
ATOM 568 N N . SER A 1 72 ? -13.789 -3.800 17.612 1.00 64.88 72 SER A N 1
ATOM 569 C CA . SER A 1 72 ? -15.142 -3.723 17.041 1.00 64.88 72 SER A CA 1
ATOM 570 C C . SER A 1 72 ? -16.270 -4.201 17.944 1.00 64.88 72 SER A C 1
ATOM 572 O O . SER A 1 72 ? -17.216 -3.454 18.125 1.00 64.88 72 SER A O 1
ATOM 574 N N . ILE A 1 73 ? -16.251 -5.404 18.507 1.00 64.44 73 ILE A N 1
ATOM 575 C CA . ILE A 1 73 ? -17.454 -5.934 19.184 1.00 64.44 73 ILE A CA 1
ATOM 576 C C . ILE A 1 73 ? -17.100 -6.785 20.397 1.00 64.44 73 ILE A C 1
ATOM 578 O O . ILE A 1 73 ? -17.793 -6.719 21.407 1.00 64.44 73 ILE A O 1
ATOM 582 N N . SER A 1 74 ? -16.028 -7.577 20.333 1.00 75.62 74 SER A N 1
ATOM 583 C CA . SER A 1 74 ? -15.741 -8.564 21.378 1.00 75.62 74 SER A CA 1
ATOM 584 C C . SER A 1 74 ? -15.455 -7.929 22.740 1.00 75.62 74 SER A C 1
ATOM 586 O O . SER A 1 74 ? -15.879 -8.461 23.764 1.00 75.62 74 SER A O 1
ATOM 588 N N . GLU A 1 75 ? -14.747 -6.799 22.769 1.00 79.00 75 GLU A N 1
ATOM 589 C CA . GLU A 1 75 ? -14.397 -6.120 24.018 1.00 79.00 75 GLU A CA 1
ATOM 590 C C . GLU A 1 75 ? -15.626 -5.452 24.651 1.00 79.00 75 GLU A C 1
ATOM 592 O O . GLU A 1 75 ? -15.909 -5.658 25.832 1.00 79.00 75 GLU A O 1
ATOM 597 N N . HIS A 1 76 ? -16.436 -4.764 23.841 1.00 76.94 76 HIS A N 1
ATOM 598 C CA . HIS A 1 76 ? -17.720 -4.214 24.277 1.00 76.94 76 HIS A CA 1
ATOM 599 C C . HIS A 1 76 ? -18.701 -5.306 24.728 1.00 76.94 76 HIS A C 1
ATOM 601 O O . HIS A 1 76 ? -19.371 -5.146 25.747 1.00 76.94 76 HIS A O 1
ATOM 607 N N . PHE A 1 77 ? -18.752 -6.447 24.036 1.00 82.81 77 PHE A N 1
ATOM 608 C CA . PHE A 1 77 ? -19.597 -7.578 24.417 1.00 82.81 77 PHE A CA 1
ATOM 609 C C . PHE A 1 77 ? -19.153 -8.198 25.749 1.00 82.81 77 PHE A C 1
ATOM 611 O O . PHE A 1 77 ? -19.987 -8.491 26.603 1.00 82.81 77 PHE A O 1
ATOM 618 N N . SER A 1 78 ? -17.842 -8.332 25.965 1.00 85.25 78 SER A N 1
ATOM 619 C CA . SER A 1 78 ? -17.275 -8.801 27.235 1.00 85.25 78 SER A CA 1
ATOM 620 C C . SER A 1 78 ? -17.618 -7.861 28.398 1.00 85.25 78 SER A C 1
ATOM 622 O O . SER A 1 78 ? -18.045 -8.310 29.467 1.00 85.25 78 SER A O 1
ATOM 624 N N . GLN A 1 79 ? -17.524 -6.545 28.181 1.00 87.25 79 GLN A N 1
ATOM 625 C CA . GLN A 1 79 ? -17.916 -5.550 29.181 1.00 87.25 79 GLN A CA 1
ATOM 626 C C . GLN A 1 79 ? -19.414 -5.607 29.501 1.00 87.25 79 GLN A C 1
ATOM 628 O O . GLN A 1 79 ? -19.774 -5.604 30.677 1.00 87.25 79 GLN A O 1
ATOM 633 N N . ILE A 1 80 ? -20.282 -5.696 28.488 1.00 87.94 80 ILE A N 1
ATOM 634 C CA . ILE A 1 80 ? -21.736 -5.810 28.685 1.00 87.94 80 ILE A CA 1
ATOM 635 C C . ILE A 1 80 ? -22.076 -7.112 29.420 1.00 87.94 80 ILE A C 1
ATOM 637 O O . ILE A 1 80 ? -22.884 -7.101 30.346 1.00 87.94 80 ILE A O 1
ATOM 641 N N . SER A 1 81 ? -21.430 -8.225 29.064 1.00 91.38 81 SER A N 1
ATOM 642 C CA . SER A 1 81 ? -21.619 -9.507 29.749 1.00 91.38 81 SER A CA 1
ATOM 643 C C . SER A 1 81 ? -21.233 -9.418 31.226 1.00 91.38 81 SER A C 1
ATOM 645 O O . SER A 1 81 ? -22.000 -9.846 32.085 1.00 91.38 81 SER A O 1
ATOM 647 N N . THR A 1 82 ? -20.083 -8.809 31.529 1.00 92.81 82 THR A N 1
ATOM 648 C CA . THR A 1 82 ? -19.608 -8.618 32.909 1.00 92.81 82 THR A CA 1
ATOM 649 C C . THR A 1 82 ? -20.561 -7.726 33.710 1.00 92.81 82 THR A C 1
ATOM 651 O O . THR A 1 82 ? -20.874 -8.019 34.861 1.00 92.81 82 THR A O 1
ATOM 654 N N . GLN A 1 83 ? -21.066 -6.650 33.100 1.00 91.69 83 GLN A N 1
ATOM 655 C CA . GLN A 1 83 ? -22.047 -5.766 33.737 1.00 91.69 83 GLN A CA 1
ATOM 656 C C .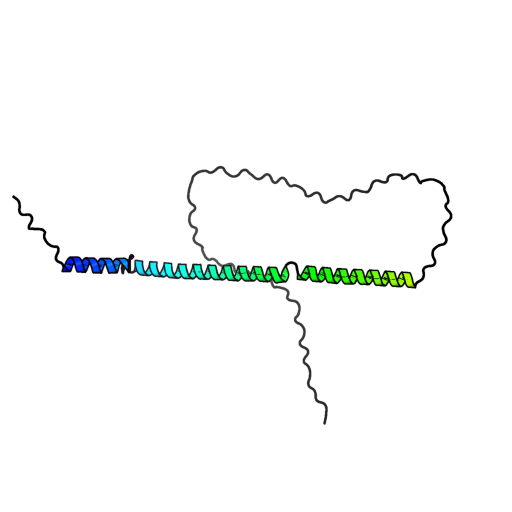 GLN A 1 83 ? -23.367 -6.491 34.021 1.00 91.69 83 GLN A C 1
ATOM 658 O O . GLN A 1 83 ? -23.895 -6.386 35.126 1.00 91.69 83 GLN A O 1
ATOM 663 N N . ASN A 1 84 ? -23.881 -7.270 33.068 1.00 94.06 84 ASN A N 1
ATOM 664 C CA . ASN A 1 84 ? -25.110 -8.042 33.256 1.00 94.06 84 ASN A CA 1
ATOM 665 C C . ASN A 1 84 ? -24.960 -9.091 34.364 1.00 94.06 84 ASN A C 1
ATOM 667 O O . ASN A 1 84 ? -25.888 -9.282 35.151 1.00 94.06 84 ASN A O 1
ATOM 671 N N . GLU A 1 85 ? -23.793 -9.730 34.465 1.00 95.88 85 GLU A N 1
ATOM 672 C CA . GLU A 1 85 ? -23.489 -10.649 35.561 1.00 95.88 85 GLU A CA 1
ATOM 673 C C . GLU A 1 85 ? -23.516 -9.933 36.919 1.00 95.88 85 GLU A C 1
ATOM 675 O O . GLU A 1 85 ? -24.174 -10.404 37.847 1.00 95.88 85 GLU A O 1
ATOM 680 N N . GLN A 1 86 ? -22.885 -8.762 37.032 1.00 94.94 86 GLN A N 1
ATOM 681 C CA . GLN A 1 86 ? -22.900 -7.964 38.264 1.00 94.94 86 GLN A CA 1
ATOM 682 C C . GLN A 1 86 ? -24.310 -7.497 38.646 1.00 94.94 86 GLN A C 1
ATOM 684 O O . GLN A 1 86 ? -24.681 -7.559 39.819 1.00 94.94 86 GLN A O 1
ATOM 689 N N . ILE A 1 87 ? -25.119 -7.067 37.672 1.00 92.44 87 ILE A N 1
ATOM 690 C CA . ILE A 1 87 ? -26.519 -6.682 37.900 1.00 92.44 87 ILE A CA 1
ATOM 691 C C . ILE A 1 87 ? -27.315 -7.886 38.411 1.00 92.44 87 ILE A C 1
ATOM 693 O O . ILE A 1 87 ? -28.031 -7.771 39.406 1.00 92.44 87 ILE A O 1
ATOM 697 N N . ALA A 1 88 ? -27.164 -9.050 37.775 1.00 95.88 88 ALA A N 1
ATOM 698 C CA . ALA A 1 88 ? -27.848 -10.272 38.187 1.00 95.88 88 ALA A CA 1
ATOM 699 C C . ALA A 1 88 ? -27.449 -10.696 39.611 1.00 95.88 88 ALA A C 1
ATOM 701 O O . ALA A 1 88 ? -28.319 -11.022 40.421 1.00 95.88 88 ALA A O 1
ATOM 702 N N . GLN A 1 89 ? -26.158 -10.630 39.945 1.00 94.31 89 GLN A N 1
ATOM 703 C CA . GLN A 1 89 ? -25.664 -10.889 41.300 1.00 94.31 89 GLN A CA 1
ATOM 704 C C . GLN A 1 89 ? -26.228 -9.887 42.316 1.00 94.31 89 GLN A C 1
ATOM 706 O O . GLN A 1 89 ? -26.642 -10.286 43.404 1.00 94.31 89 GLN A O 1
ATOM 711 N N . GLY A 1 90 ? -26.305 -8.603 41.955 1.00 94.88 90 GLY A N 1
ATOM 712 C CA . GLY A 1 90 ? -26.902 -7.564 42.792 1.00 94.88 90 GLY A CA 1
ATOM 713 C C . GLY A 1 90 ? -28.385 -7.818 43.072 1.00 94.88 90 GLY A C 1
ATOM 714 O O . GLY A 1 90 ? -28.808 -7.771 44.226 1.00 94.88 90 GLY A O 1
ATOM 715 N N . ILE A 1 91 ? -29.167 -8.162 42.044 1.00 92.69 91 ILE A N 1
ATOM 716 C CA . ILE A 1 91 ? -30.590 -8.512 42.193 1.00 92.69 91 ILE A CA 1
ATOM 717 C C . ILE A 1 91 ? -30.749 -9.741 43.092 1.00 92.69 91 ILE A C 1
ATOM 719 O O . ILE A 1 91 ? -31.591 -9.738 43.991 1.00 92.69 91 ILE A O 1
ATOM 723 N N . LEU A 1 92 ? -29.926 -10.774 42.889 1.00 93.19 92 LEU A N 1
ATOM 724 C CA . LEU A 1 92 ? -29.956 -11.982 43.710 1.00 93.19 92 LEU A CA 1
ATOM 725 C C . LEU A 1 92 ? -29.645 -11.673 45.182 1.00 93.19 92 LEU A C 1
ATOM 727 O O . LEU A 1 92 ? -30.337 -12.167 46.071 1.00 93.19 92 LEU A O 1
ATOM 731 N N . ALA A 1 93 ? -28.646 -10.830 45.443 1.00 93.75 93 ALA A N 1
ATOM 732 C CA . ALA A 1 93 ? -28.291 -10.406 46.793 1.00 93.75 93 ALA A CA 1
ATOM 733 C C . ALA A 1 93 ? -29.436 -9.632 47.464 1.00 93.75 93 ALA A C 1
ATOM 735 O O . ALA A 1 93 ? -29.790 -9.927 48.606 1.00 93.75 93 ALA A O 1
ATOM 736 N N . VAL A 1 94 ? -30.073 -8.698 46.749 1.00 90.62 94 VAL A N 1
ATOM 737 C CA . VAL A 1 94 ? -31.239 -7.959 47.262 1.00 90.62 94 VAL A CA 1
ATOM 738 C C . VAL A 1 94 ? -32.400 -8.910 47.557 1.00 90.62 94 VAL A C 1
ATOM 740 O O . VAL A 1 94 ? -33.006 -8.818 48.623 1.00 90.62 94 VAL A O 1
ATOM 743 N N . ALA A 1 95 ? -32.682 -9.862 46.665 1.00 91.12 95 ALA A N 1
ATOM 744 C CA . ALA A 1 95 ? -33.724 -10.862 46.883 1.00 91.12 95 ALA A CA 1
ATOM 745 C C . ALA A 1 95 ? -33.459 -11.698 48.148 1.00 91.12 95 ALA A C 1
ATOM 747 O O . ALA A 1 95 ? -34.369 -11.902 48.950 1.00 91.12 95 ALA A O 1
ATOM 748 N N . GLN A 1 96 ? -32.209 -12.117 48.376 1.00 89.12 96 GLN A N 1
ATOM 749 C CA . GLN A 1 96 ? -31.815 -12.830 49.596 1.00 89.12 96 GLN A CA 1
ATOM 750 C C . GLN A 1 96 ? -31.976 -11.967 50.852 1.00 89.12 96 GLN A C 1
ATOM 752 O O . GLN A 1 96 ? -32.463 -12.465 51.866 1.00 89.12 96 GLN A O 1
ATOM 757 N N . MET A 1 97 ? -31.618 -10.680 50.796 1.00 87.62 97 MET A N 1
ATOM 758 C CA . MET A 1 97 ? -31.810 -9.756 51.919 1.00 87.62 97 MET A CA 1
ATOM 759 C C . MET A 1 97 ? -33.294 -9.590 52.267 1.00 87.62 97 MET A C 1
ATOM 761 O O . MET A 1 97 ? -33.652 -9.666 53.440 1.00 87.62 97 MET A O 1
ATOM 765 N N . VAL A 1 98 ? -34.166 -9.423 51.267 1.00 86.44 98 VAL A N 1
ATOM 766 C CA . VAL A 1 98 ? -35.623 -9.319 51.473 1.00 86.44 98 VAL A CA 1
ATOM 767 C C . VAL A 1 98 ? -36.191 -10.613 52.061 1.00 86.44 98 VAL A C 1
ATOM 769 O O . VAL A 1 98 ? -37.017 -10.569 52.972 1.00 86.44 98 VAL A O 1
ATOM 772 N N . GLN A 1 99 ? -35.715 -11.767 51.593 1.00 82.00 99 GLN A N 1
ATOM 773 C CA . GLN A 1 99 ? -36.141 -13.074 52.094 1.00 82.00 99 GLN A CA 1
ATOM 774 C C . GLN A 1 99 ? -35.695 -13.309 53.549 1.00 82.00 99 GLN A C 1
ATOM 776 O O . GLN A 1 99 ? -36.464 -13.829 54.355 1.00 82.00 99 GLN A O 1
ATOM 781 N N . GLN A 1 100 ? -34.484 -12.874 53.913 1.00 77.44 100 GLN A N 1
ATOM 782 C CA . GLN A 1 100 ? -33.959 -12.941 55.284 1.00 77.44 100 GLN A CA 1
ATOM 783 C C . GLN A 1 100 ? -34.626 -11.944 56.235 1.00 77.44 100 GLN A C 1
ATOM 785 O O . GLN A 1 100 ? -34.717 -12.217 57.431 1.00 77.44 100 GLN A O 1
ATOM 790 N N . MET A 1 101 ? -35.125 -10.815 55.723 1.00 72.31 101 MET A N 1
ATOM 791 C CA . MET A 1 101 ? -35.895 -9.856 56.520 1.00 72.31 101 MET A CA 1
ATOM 792 C C . MET A 1 101 ? -37.270 -10.383 56.940 1.00 72.31 101 MET A C 1
ATOM 794 O O . MET A 1 101 ? -37.950 -9.679 57.680 1.00 72.31 101 MET A O 1
ATOM 798 N N . ASN A 1 102 ? -37.650 -11.603 56.523 1.00 57.59 102 ASN A N 1
ATOM 799 C CA . ASN A 1 102 ? -38.879 -12.290 56.913 1.00 57.59 102 ASN A CA 1
ATOM 800 C C . ASN A 1 102 ? -40.039 -11.298 56.997 1.00 57.59 102 ASN A C 1
ATOM 802 O O . ASN A 1 102 ? -40.614 -11.103 58.069 1.00 57.59 102 ASN A O 1
ATOM 806 N N . VAL A 1 103 ? -40.302 -10.607 55.876 1.00 56.88 103 VAL A N 1
ATOM 807 C CA . VAL A 1 103 ? -41.481 -9.751 55.747 1.00 56.88 103 VAL A CA 1
ATOM 808 C C . VAL A 1 103 ? -42.658 -10.634 56.151 1.00 56.88 103 VAL A C 1
ATOM 810 O O . VAL A 1 103 ? -42.881 -11.655 55.491 1.00 56.88 103 VAL A O 1
ATOM 813 N N . PRO A 1 104 ? -43.350 -10.332 57.264 1.00 52.97 104 PRO A N 1
ATOM 814 C CA . PRO A 1 104 ? -44.536 -11.075 57.639 1.00 52.97 104 PRO A CA 1
ATOM 815 C C . PRO A 1 104 ? -45.452 -11.073 56.422 1.00 52.97 104 PRO A C 1
ATOM 817 O O . PRO A 1 104 ? -45.711 -10.003 55.870 1.00 52.97 104 PRO A O 1
ATOM 820 N N . GLN A 1 105 ? -45.881 -12.256 55.971 1.00 54.28 105 GLN A N 1
ATOM 821 C CA . GLN A 1 105 ? -46.970 -12.350 55.007 1.00 54.28 105 GLN A CA 1
ATOM 822 C C . GLN A 1 105 ? -48.079 -11.428 55.511 1.00 54.28 105 GLN A C 1
ATOM 824 O O . GLN A 1 105 ? -48.545 -11.589 56.643 1.00 54.28 105 GLN A O 1
ATOM 829 N N . GLU A 1 106 ? -48.427 -10.417 54.716 1.00 57.78 106 GLU A N 1
ATOM 830 C CA . GLU A 1 106 ? -49.599 -9.606 55.006 1.00 57.78 106 GLU A CA 1
ATOM 831 C C . GLU A 1 106 ? -50.788 -10.553 55.218 1.00 57.78 106 GLU A C 1
ATOM 833 O O . GLU A 1 106 ? -50.930 -11.532 54.477 1.00 57.78 106 GLU A O 1
ATOM 838 N N . PRO A 1 107 ? -51.621 -10.313 56.244 1.00 55.56 107 PRO A N 1
ATOM 839 C CA . PRO A 1 107 ? -52.824 -11.100 56.445 1.00 55.56 107 PRO A CA 1
ATOM 840 C C . PRO A 1 107 ? -53.689 -11.015 55.186 1.00 55.56 107 PRO A C 1
ATOM 842 O O . PRO A 1 107 ? -53.882 -9.927 54.643 1.00 55.56 107 PRO A O 1
ATOM 845 N N . GLU A 1 108 ? -54.199 -12.167 54.743 1.00 58.03 108 GLU A N 1
ATOM 846 C CA . GLU A 1 108 ? -55.188 -12.280 53.672 1.00 58.03 108 GLU A CA 1
ATOM 847 C C . GLU A 1 108 ? -56.258 -11.197 53.843 1.00 58.03 108 GLU A C 1
ATOM 849 O O . GLU A 1 108 ? -57.034 -11.186 54.804 1.00 58.03 108 GLU A O 1
ATOM 854 N N . VAL A 1 109 ? -56.260 -10.234 52.923 1.00 57.38 109 VAL A N 1
ATOM 855 C CA . VAL A 1 109 ? -57.262 -9.175 52.887 1.00 57.38 109 VAL A CA 1
ATOM 856 C C . VAL A 1 109 ? -58.587 -9.850 52.521 1.00 57.38 109 VAL A C 1
ATOM 858 O O . VAL A 1 109 ? -58.642 -10.520 51.489 1.00 57.38 109 VAL A O 1
ATOM 861 N N . PRO A 1 110 ? -59.655 -9.723 53.329 1.00 56.31 110 PRO A N 1
ATOM 862 C CA . PRO A 1 110 ? -60.911 -10.387 53.025 1.00 56.31 110 PRO A CA 1
ATOM 863 C C . PRO A 1 110 ? -61.466 -9.853 51.705 1.00 56.31 110 PRO A C 1
ATOM 865 O O . PRO A 1 110 ? -61.579 -8.637 51.526 1.00 56.31 110 PRO A O 1
ATOM 868 N N . GLU A 1 111 ? -61.826 -10.772 50.805 1.00 58.78 111 GLU A N 1
ATOM 869 C CA . GLU A 1 111 ? -62.568 -10.501 49.575 1.00 58.78 111 GLU A CA 1
ATOM 870 C C . GLU A 1 111 ? -63.791 -9.627 49.885 1.00 58.78 111 GLU A C 1
ATOM 872 O O . GLU A 1 111 ? -64.844 -10.098 50.316 1.00 58.78 111 GLU A O 1
ATOM 877 N N . LYS A 1 112 ? -63.671 -8.320 49.647 1.00 48.22 112 LYS A N 1
ATOM 878 C CA . LYS A 1 112 ? -64.829 -7.454 49.454 1.00 48.22 112 LYS A CA 1
ATOM 879 C C . LYS A 1 112 ? -65.119 -7.389 47.966 1.00 48.22 112 LYS A C 1
ATOM 881 O O . LYS A 1 112 ? -64.591 -6.557 47.235 1.00 48.22 112 LYS A O 1
ATOM 886 N N . THR A 1 113 ? -66.027 -8.258 47.544 1.00 61.28 113 THR A N 1
ATOM 887 C CA . THR A 1 113 ? -66.904 -8.010 46.402 1.00 61.28 113 THR A CA 1
ATOM 888 C C . THR A 1 113 ? -67.595 -6.655 46.568 1.00 61.28 113 THR A C 1
ATOM 890 O O . THR A 1 113 ? -68.497 -6.533 47.395 1.00 61.28 113 THR A O 1
ATOM 893 N N . SER A 1 114 ? -67.217 -5.656 45.770 1.00 55.47 114 SER A N 1
ATOM 894 C CA . SER A 1 114 ? -68.141 -4.608 45.316 1.00 55.47 114 SER A CA 1
ATOM 895 C C . SER A 1 114 ? -67.507 -3.729 44.235 1.00 55.47 114 SER A C 1
ATOM 897 O O . SER A 1 114 ? -66.676 -2.877 44.531 1.00 55.47 114 SER A O 1
ATOM 899 N N . ASN A 1 115 ? -68.022 -3.928 43.020 1.00 56.72 115 ASN A N 1
ATOM 900 C CA . ASN A 1 115 ? -68.031 -3.073 41.831 1.00 56.72 115 ASN A CA 1
ATOM 901 C C . ASN A 1 115 ? -66.704 -2.717 41.133 1.00 56.72 115 ASN A C 1
ATOM 903 O O . ASN A 1 115 ? -65.806 -2.147 41.747 1.00 56.72 115 ASN A O 1
ATOM 907 N N . PRO A 1 116 ? -66.615 -2.939 39.803 1.00 60.91 116 PRO A N 1
ATOM 908 C CA . PRO A 1 116 ? -65.534 -2.371 39.014 1.00 60.91 116 PRO A CA 1
ATOM 909 C C . PRO A 1 116 ? -65.693 -0.840 38.955 1.00 60.91 116 PRO A C 1
ATOM 911 O O . PRO A 1 116 ? -66.791 -0.353 38.661 1.00 60.91 116 PRO A O 1
ATOM 914 N N . PRO A 1 117 ? -64.631 -0.056 39.206 1.00 59.50 117 PRO A N 1
ATOM 915 C CA . PRO A 1 117 ? -64.636 1.352 38.859 1.00 59.50 117 PRO A CA 1
ATOM 916 C C . PRO A 1 117 ? -64.731 1.485 37.335 1.00 59.50 117 PRO A C 1
ATOM 918 O O . PRO A 1 117 ? -63.976 0.874 36.581 1.00 59.50 117 PRO A O 1
ATOM 921 N N . SER A 1 118 ? -65.700 2.281 36.891 1.00 58.09 118 SER A N 1
ATOM 922 C CA . SER A 1 118 ? -65.822 2.737 35.512 1.00 58.09 118 SER A CA 1
ATOM 923 C C . SER A 1 118 ? -64.547 3.488 35.133 1.00 58.09 118 SER A C 1
ATOM 925 O O . SER A 1 118 ? -64.289 4.573 35.652 1.00 58.09 118 SER A O 1
ATOM 927 N N . TYR A 1 119 ? -63.752 2.915 34.234 1.00 57.28 119 TYR A N 1
ATOM 928 C CA . TYR A 1 119 ? -62.617 3.599 33.632 1.00 57.28 119 TYR A CA 1
ATOM 929 C C . TYR A 1 119 ? -63.150 4.689 32.700 1.00 57.28 119 TYR A C 1
ATOM 931 O O . TYR A 1 119 ? -63.606 4.411 31.592 1.00 57.28 119 TYR A O 1
ATOM 939 N N . SER A 1 120 ? -63.098 5.942 33.150 1.00 57.84 120 SER A N 1
ATOM 940 C CA . SER A 1 120 ? -63.024 7.067 32.225 1.00 57.84 120 SER A CA 1
ATOM 941 C C . SER A 1 120 ? -61.692 6.945 31.498 1.00 57.84 120 SER A C 1
ATOM 943 O O . SER A 1 120 ? -60.624 7.047 32.095 1.00 57.84 120 SER A O 1
ATOM 945 N N . GLN A 1 121 ? -61.787 6.633 30.214 1.00 55.19 121 GLN A N 1
ATOM 946 C CA . GLN A 1 121 ? -60.688 6.522 29.275 1.00 55.19 121 GLN A CA 1
ATOM 947 C C . GLN A 1 121 ? -60.062 7.912 29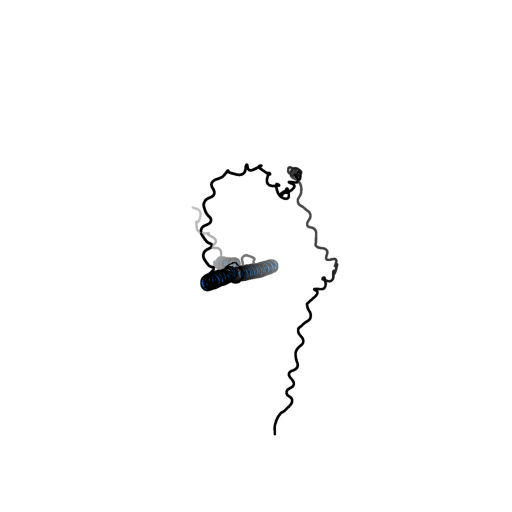.080 1.00 55.19 121 GLN A C 1
ATOM 949 O O . GLN A 1 121 ? -60.457 8.663 28.193 1.00 55.19 121 GLN A O 1
ATOM 954 N N . GLU A 1 122 ? -59.112 8.281 29.938 1.00 54.59 122 GLU A N 1
ATOM 955 C CA . GLU A 1 122 ? -58.182 9.368 29.644 1.00 54.59 122 GLU A CA 1
ATOM 956 C C . GLU A 1 122 ? -57.199 8.867 28.585 1.00 54.59 122 GLU A C 1
ATOM 958 O O . GLU A 1 122 ? -56.422 7.933 28.795 1.00 54.59 122 GLU A O 1
ATOM 963 N N . SER A 1 123 ? -57.312 9.456 27.398 1.00 57.16 123 SER A N 1
ATOM 964 C CA . SER A 1 123 ? -56.428 9.223 26.267 1.00 57.16 123 SER A CA 1
ATOM 965 C C . SER A 1 123 ? -54.966 9.423 26.678 1.00 57.16 123 SER A C 1
ATOM 967 O O . SER A 1 123 ? -54.643 10.464 27.256 1.00 57.16 123 SER A O 1
ATOM 969 N N . PRO A 1 124 ? -54.053 8.497 26.339 1.00 58.69 124 PRO A N 1
ATOM 970 C CA . PRO A 1 124 ? -52.634 8.773 26.446 1.00 58.69 124 PRO A CA 1
ATOM 971 C C . PRO A 1 124 ? -52.299 9.937 25.515 1.00 58.69 124 PRO A C 1
ATOM 973 O O . PRO A 1 124 ? -52.526 9.896 24.303 1.00 58.69 124 PRO A O 1
ATOM 976 N N . ASN A 1 125 ? -51.789 10.991 26.141 1.00 53.69 125 ASN A N 1
ATOM 977 C CA . ASN A 1 125 ? -51.108 12.106 25.518 1.00 53.69 125 ASN A CA 1
ATOM 978 C C . ASN A 1 125 ? -50.085 11.528 24.528 1.00 53.69 125 ASN A C 1
ATOM 980 O O . ASN A 1 125 ? -49.147 10.844 24.935 1.00 53.69 125 ASN A O 1
ATOM 984 N N . GLN A 1 126 ? -50.316 11.719 23.227 1.00 47.94 126 GLN A N 1
ATOM 985 C CA . GLN A 1 126 ? -49.343 11.350 22.209 1.00 47.94 126 GLN A CA 1
ATOM 986 C C . GLN A 1 126 ? -48.115 12.232 22.414 1.00 47.94 126 GLN A C 1
ATOM 988 O O . GLN A 1 126 ? -48.144 13.429 22.133 1.00 47.94 126 GLN A O 1
ATOM 993 N N . GLU A 1 127 ? -47.030 11.641 22.905 1.00 48.84 127 GLU A N 1
ATOM 994 C CA . GLU A 1 127 ? -45.713 12.238 22.772 1.00 48.84 127 GLU A CA 1
ATOM 995 C C . GLU A 1 127 ? -45.390 12.332 21.282 1.00 48.84 127 GLU A C 1
ATOM 997 O O . GLU A 1 127 ? -45.165 11.353 20.572 1.00 48.84 127 GLU A O 1
ATOM 1002 N N . THR A 1 128 ? -45.459 13.571 20.815 1.00 47.94 128 THR A N 1
ATOM 1003 C CA . THR A 1 128 ? -45.035 14.054 19.512 1.00 47.94 128 THR A CA 1
ATOM 1004 C C . THR A 1 128 ? -43.622 13.554 19.212 1.00 47.94 128 THR A C 1
ATOM 1006 O O . THR A 1 128 ? -42.639 14.054 19.758 1.00 47.94 128 THR A O 1
ATOM 1009 N N . TYR A 1 129 ? -43.499 12.576 18.319 1.00 56.09 129 TYR A N 1
ATOM 1010 C CA . TYR A 1 129 ? -42.230 12.297 17.656 1.00 56.09 129 TYR A CA 1
ATOM 1011 C C . TYR A 1 129 ? -41.788 13.560 16.898 1.00 56.09 129 TYR A C 1
ATOM 1013 O O . TYR A 1 129 ? -42.636 14.218 16.284 1.00 56.09 129 TYR A O 1
ATOM 1021 N N . PRO A 1 130 ? -40.490 13.914 16.878 1.00 56.00 130 PRO A N 1
ATOM 1022 C CA . PRO A 1 130 ? -40.005 14.923 15.954 1.00 56.00 130 PRO A CA 1
ATOM 1023 C C . PRO A 1 130 ? -40.247 14.416 14.532 1.00 56.00 130 PRO A C 1
ATOM 1025 O O . PRO A 1 130 ? -39.592 13.495 14.041 1.00 56.00 130 PRO A O 1
ATOM 1028 N N . GLN A 1 131 ? -41.240 15.025 13.891 1.00 48.25 131 GLN A N 1
ATOM 1029 C CA . GLN A 1 131 ? -41.498 14.924 12.472 1.00 48.25 131 GLN A CA 1
ATOM 1030 C C . GLN A 1 131 ? -40.203 15.299 11.752 1.00 48.25 131 GLN A C 1
ATOM 1032 O O . GLN A 1 131 ? -39.789 16.459 11.735 1.00 48.25 131 GLN A O 1
ATOM 1037 N N . THR A 1 132 ? -39.536 14.301 11.178 1.00 49.84 132 THR A N 1
ATOM 1038 C CA . THR A 1 132 ? -38.485 14.530 10.195 1.00 49.84 132 THR A CA 1
ATOM 1039 C C . THR A 1 132 ? -39.163 15.241 9.040 1.00 49.84 132 THR A C 1
ATOM 1041 O O . THR A 1 132 ? -39.959 14.668 8.295 1.00 49.84 132 THR A O 1
ATOM 1044 N N . GLN A 1 133 ? -38.913 16.544 8.965 1.00 49.38 133 GLN A N 1
ATOM 1045 C CA . GLN A 1 133 ? -39.335 17.389 7.874 1.00 49.38 133 GLN A CA 1
ATOM 1046 C C . GLN A 1 133 ? -38.657 16.846 6.619 1.00 49.38 133 GLN A C 1
ATOM 1048 O O . GLN A 1 133 ? -37.483 17.095 6.355 1.00 49.38 133 GLN A O 1
ATOM 1053 N N . ASN A 1 134 ? -39.418 16.040 5.884 1.00 51.56 134 ASN A N 1
ATOM 1054 C CA . ASN A 1 134 ? -39.134 15.630 4.528 1.00 51.56 134 ASN A CA 1
ATOM 1055 C C . ASN A 1 134 ? -39.156 16.906 3.678 1.00 51.56 134 ASN A C 1
ATOM 1057 O O . ASN A 1 134 ? -40.184 17.285 3.117 1.00 51.56 134 ASN A O 1
ATOM 1061 N N . GLN A 1 135 ? -38.039 17.638 3.678 1.00 49.94 135 GLN A N 1
ATOM 1062 C CA . GLN A 1 135 ? -37.787 18.655 2.678 1.00 49.94 135 GLN A CA 1
ATOM 1063 C C . GLN A 1 135 ? -37.621 17.907 1.364 1.00 49.94 135 GLN A C 1
ATOM 1065 O O . GLN A 1 135 ? -36.576 17.335 1.059 1.00 49.94 135 GLN A O 1
ATOM 1070 N N . SER A 1 136 ? -38.707 17.911 0.601 1.00 52.81 136 SER A N 1
ATOM 1071 C CA . SER A 1 136 ? -38.704 17.776 -0.841 1.00 52.81 136 SER A CA 1
ATOM 1072 C C . SER A 1 136 ? -37.817 18.876 -1.425 1.00 52.81 136 SER A C 1
ATOM 1074 O O . SER A 1 136 ? -38.293 19.921 -1.869 1.00 52.81 136 SER A O 1
ATOM 1076 N N . SER A 1 137 ? -36.510 18.646 -1.397 1.00 48.53 137 SER A N 1
ATOM 1077 C CA . SER A 1 137 ? -35.562 19.348 -2.240 1.00 48.53 137 SER A CA 1
ATOM 1078 C C . SER A 1 137 ? -35.823 18.852 -3.651 1.00 48.53 137 SER A C 1
ATOM 1080 O O . SER A 1 137 ? -35.391 17.768 -4.040 1.00 48.53 137 SER A O 1
ATOM 1082 N N . SER A 1 138 ? -36.598 19.632 -4.394 1.00 54.06 138 SER A N 1
ATOM 1083 C CA . SER A 1 138 ? -36.670 19.574 -5.845 1.00 54.06 138 SER A CA 1
ATOM 1084 C C . SER A 1 138 ? -35.246 19.557 -6.403 1.00 54.06 138 SER A C 1
ATOM 1086 O O . SER A 1 138 ? -34.599 20.601 -6.497 1.00 54.06 138 SER A O 1
ATOM 1088 N N . MET A 1 139 ? -34.737 18.370 -6.733 1.00 58.25 139 MET A N 1
ATOM 1089 C CA . MET A 1 139 ? -33.544 18.259 -7.556 1.00 58.25 139 MET A CA 1
ATOM 1090 C C . MET A 1 139 ? -33.879 18.877 -8.918 1.00 58.25 139 MET A C 1
ATOM 1092 O O . MET A 1 139 ? -34.872 18.472 -9.531 1.00 58.25 139 MET A O 1
ATOM 1096 N N . PRO A 1 140 ? -33.099 19.852 -9.408 1.00 70.38 140 PRO A N 1
ATOM 1097 C CA . PRO A 1 140 ? -33.191 20.242 -10.803 1.00 70.38 140 PRO A CA 1
ATOM 1098 C C . PRO A 1 140 ? -32.830 19.032 -11.682 1.00 70.38 140 PRO A C 1
ATOM 1100 O O . PRO A 1 140 ? -31.966 18.234 -11.301 1.00 70.38 140 PRO A O 1
ATOM 1103 N N . PRO A 1 141 ? -33.490 18.862 -12.840 1.00 71.69 141 PRO A N 1
ATOM 1104 C CA . PRO A 1 141 ? -33.173 17.775 -13.756 1.00 71.69 141 PRO A CA 1
ATOM 1105 C C . PRO A 1 141 ? -31.698 17.856 -14.187 1.00 71.69 141 PRO A C 1
ATOM 1107 O O . PRO A 1 141 ? -31.174 18.961 -14.363 1.00 71.69 141 PRO A O 1
ATOM 1110 N N . PRO A 1 142 ? -31.017 16.712 -14.382 1.00 69.19 142 PRO A N 1
ATOM 1111 C CA . PRO A 1 142 ? -29.675 16.712 -14.940 1.00 69.19 142 PRO A CA 1
ATOM 1112 C C . PRO A 1 142 ? -29.711 17.329 -16.348 1.00 69.19 142 PRO A C 1
ATOM 1114 O O . PRO A 1 142 ? -30.640 17.048 -17.115 1.00 69.19 142 PRO A O 1
ATOM 1117 N N . PRO A 1 143 ? -28.726 18.168 -16.712 1.00 67.69 143 PRO A N 1
ATOM 1118 C CA . PRO A 1 143 ? -28.644 18.714 -18.055 1.00 67.69 143 PRO A CA 1
ATOM 1119 C C . PRO A 1 143 ? -28.474 17.554 -19.037 1.00 67.69 143 PRO A C 1
ATOM 1121 O O . PRO A 1 143 ? -27.504 16.798 -18.969 1.00 67.69 143 PRO A O 1
ATOM 1124 N N . MET A 1 144 ? -29.440 17.398 -19.945 1.00 63.69 144 MET A N 1
ATOM 1125 C CA . MET A 1 144 ? -29.281 16.507 -21.086 1.00 63.69 144 MET A CA 1
ATOM 1126 C C . MET A 1 144 ? -28.048 16.941 -21.877 1.00 63.69 144 MET A C 1
ATOM 1128 O O . MET A 1 144 ? -27.873 18.119 -22.193 1.00 63.69 144 MET A O 1
ATOM 1132 N N . GLY A 1 145 ? -27.179 15.965 -22.136 1.00 50.66 145 GLY A N 1
ATOM 1133 C CA . GLY A 1 145 ? -25.881 16.156 -22.757 1.00 50.66 145 GLY A CA 1
ATOM 1134 C C . GLY A 1 145 ? -25.968 16.945 -24.057 1.00 50.66 145 GLY A C 1
ATOM 1135 O O . GLY A 1 145 ? -26.604 16.524 -25.021 1.00 50.66 145 GLY A O 1
ATOM 1136 N N . SER A 1 146 ? -25.260 18.068 -24.087 1.00 53.19 146 SER A N 1
ATOM 1137 C CA . SER A 1 146 ? -24.725 18.598 -25.334 1.00 53.19 146 SER A CA 1
ATOM 1138 C C . SER A 1 146 ? -23.399 17.882 -25.614 1.00 53.19 146 SER A C 1
ATOM 1140 O O . SER A 1 146 ? -22.541 17.843 -24.730 1.00 53.19 146 SER A O 1
ATOM 1142 N N . PRO A 1 147 ? -23.194 17.304 -26.808 1.00 61.94 147 PRO A N 1
ATOM 1143 C CA . PRO A 1 147 ? -21.893 16.791 -27.207 1.00 61.94 147 PRO A CA 1
ATOM 1144 C C . PRO A 1 147 ? -21.005 17.989 -27.556 1.00 61.94 147 PRO A C 1
ATOM 1146 O O . PRO A 1 147 ? -21.189 18.618 -28.596 1.00 61.94 147 PRO A O 1
ATOM 1149 N N . GLY A 1 148 ? -20.063 18.350 -26.684 1.00 54.66 148 GLY A N 1
ATOM 1150 C CA . GLY A 1 148 ? -19.214 19.504 -26.969 1.00 54.66 148 GLY A CA 1
ATOM 1151 C C . GLY A 1 148 ? -18.147 19.818 -25.929 1.00 54.66 148 GLY A C 1
ATOM 1152 O O . GLY A 1 148 ? -18.441 20.401 -24.896 1.00 54.66 148 GLY A O 1
ATOM 1153 N N . MET A 1 149 ? -16.907 19.543 -26.335 1.00 69.00 149 MET A N 1
ATOM 1154 C CA . MET A 1 149 ? -15.620 20.070 -25.860 1.00 69.00 149 MET A CA 1
ATOM 1155 C C . MET A 1 149 ? -14.941 19.399 -24.648 1.00 69.00 149 MET A C 1
ATOM 1157 O O . MET A 1 149 ? -15.528 19.284 -23.575 1.00 69.00 149 MET A O 1
ATOM 1161 N N . PRO A 1 150 ? -13.659 18.997 -24.800 1.00 66.44 150 PRO A N 1
ATOM 1162 C CA . PRO A 1 150 ? -12.819 18.589 -23.681 1.00 66.44 150 PRO A CA 1
ATOM 1163 C C . PRO A 1 150 ? -12.416 19.807 -22.826 1.00 66.44 150 PRO A C 1
ATOM 1165 O O . PRO A 1 150 ? -12.212 20.897 -23.371 1.00 66.44 150 PRO A O 1
ATOM 1168 N N . PRO A 1 151 ? -12.272 19.644 -21.499 1.00 69.81 151 PRO A N 1
ATOM 1169 C CA . PRO A 1 151 ? -11.842 20.723 -20.620 1.00 69.81 151 PRO A CA 1
ATOM 1170 C C . PRO A 1 151 ? -10.355 21.071 -20.837 1.00 69.81 151 PRO A C 1
ATOM 1172 O O . PRO A 1 151 ? -9.544 20.181 -21.110 1.00 69.81 151 PRO A O 1
ATOM 1175 N N . PRO A 1 152 ? -9.966 22.351 -20.691 1.00 66.56 152 PRO A N 1
ATOM 1176 C CA . PRO A 1 152 ? -8.568 22.760 -20.706 1.00 66.56 152 PRO A CA 1
ATOM 1177 C C . PRO A 1 152 ? -7.863 22.281 -19.431 1.00 66.56 152 PRO A C 1
ATOM 1179 O O . PRO A 1 152 ? -8.356 22.473 -18.321 1.00 66.56 152 PRO A O 1
ATOM 1182 N N . MET A 1 153 ? -6.684 21.677 -19.590 1.00 60.84 153 MET A N 1
ATOM 1183 C CA . MET A 1 153 ? -5.799 21.352 -18.473 1.00 60.84 153 MET A CA 1
ATOM 1184 C C . MET A 1 153 ? -5.317 22.643 -17.802 1.00 60.84 153 MET A C 1
ATOM 1186 O O . MET A 1 153 ? -4.481 23.369 -18.339 1.00 60.84 153 MET A O 1
ATOM 1190 N N . SER A 1 154 ? -5.852 22.928 -16.618 1.00 57.62 154 SER A N 1
ATOM 1191 C CA . SER A 1 154 ? -5.381 23.993 -15.740 1.00 57.62 154 SER A CA 1
ATOM 1192 C C . SER A 1 154 ? -4.177 23.517 -14.926 1.00 57.62 154 SER A C 1
ATOM 1194 O O . SER A 1 154 ? -4.273 22.631 -14.080 1.00 57.62 154 SER A O 1
ATOM 1196 N N . ASN A 1 155 ? -3.049 24.151 -15.218 1.00 58.81 155 ASN A N 1
ATOM 1197 C CA . ASN A 1 155 ? -1.769 24.110 -14.523 1.00 58.81 155 ASN A CA 1
ATOM 1198 C C . ASN A 1 155 ? -1.931 24.460 -13.020 1.00 58.81 155 ASN A C 1
ATOM 1200 O O . ASN A 1 155 ? -2.580 25.469 -12.724 1.00 58.81 155 ASN A O 1
ATOM 1204 N N . PRO A 1 156 ? -1.346 23.722 -12.057 1.00 56.97 156 PRO A N 1
ATOM 1205 C CA . PRO A 1 156 ? -1.369 24.139 -10.660 1.00 56.97 156 PRO A CA 1
ATOM 1206 C C . PRO A 1 156 ? -0.341 25.255 -10.426 1.00 56.97 156 PRO A C 1
ATOM 1208 O O . PRO A 1 156 ? 0.859 25.019 -10.302 1.00 56.97 156 PRO A O 1
ATOM 1211 N N . SER A 1 157 ? -0.832 26.494 -10.359 1.00 51.78 157 SER A N 1
ATOM 1212 C CA . SER A 1 157 ? -0.084 27.627 -9.816 1.00 51.78 157 SER A CA 1
ATOM 1213 C C . SER A 1 157 ? -0.043 27.511 -8.294 1.00 51.78 157 SER A C 1
ATOM 1215 O O . SER A 1 157 ? -1.058 27.633 -7.611 1.00 51.78 157 SER A O 1
ATOM 1217 N N . PHE A 1 158 ? 1.155 27.268 -7.775 1.00 53.75 158 PHE A N 1
ATOM 1218 C CA . PHE A 1 158 ? 1.495 27.274 -6.361 1.00 53.75 158 PHE A CA 1
ATOM 1219 C C . PHE A 1 158 ? 1.524 28.728 -5.863 1.00 53.75 158 PHE A C 1
ATOM 1221 O O . PHE A 1 158 ? 2.496 29.448 -6.080 1.00 53.75 158 PHE A O 1
ATOM 1228 N N . SER A 1 159 ? 0.455 29.185 -5.212 1.00 49.25 159 SER A N 1
ATOM 1229 C CA . SER A 1 159 ? 0.457 30.436 -4.443 1.00 49.25 159 SER A CA 1
ATOM 1230 C C . SER A 1 159 ? -0.014 30.145 -3.026 1.00 49.25 159 SER A C 1
ATOM 1232 O O . SER A 1 159 ? -1.145 29.711 -2.809 1.00 49.25 159 SER A O 1
ATOM 1234 N N . GLY A 1 160 ? 0.906 30.331 -2.082 1.00 54.75 160 GLY A N 1
ATOM 1235 C CA . GLY A 1 160 ? 0.751 29.976 -0.686 1.00 54.75 160 GLY A CA 1
ATOM 1236 C C . GLY A 1 160 ? -0.324 30.773 0.043 1.00 54.75 160 GLY A C 1
ATOM 1237 O O . GLY A 1 160 ? -0.440 31.988 -0.094 1.00 54.75 160 GLY A O 1
ATOM 1238 N N . ALA A 1 161 ? -1.043 30.056 0.898 1.00 48.84 161 ALA A N 1
ATOM 1239 C CA . ALA A 1 161 ? -1.757 30.600 2.036 1.00 48.84 161 ALA A CA 1
ATOM 1240 C C . ALA A 1 161 ? -1.501 29.651 3.214 1.00 48.84 161 ALA A C 1
ATOM 1242 O O . ALA A 1 161 ? -2.142 28.615 3.371 1.00 48.84 161 ALA A O 1
ATOM 1243 N N . SER A 1 162 ? -0.483 29.981 4.002 1.00 52.94 162 SER A N 1
ATOM 1244 C CA . SER A 1 162 ? -0.175 29.349 5.279 1.00 52.94 162 SER A CA 1
ATOM 1245 C C . SER A 1 162 ? -1.238 29.746 6.305 1.00 52.94 162 SER A C 1
ATOM 1247 O O . SER A 1 162 ? -1.138 30.811 6.916 1.00 52.94 162 SER A O 1
ATOM 1249 N N . MET A 1 163 ? -2.261 28.914 6.493 1.00 67.38 163 MET A N 1
ATOM 1250 C CA . MET A 1 163 ? -3.081 28.985 7.702 1.00 67.38 163 MET A CA 1
ATOM 1251 C C . MET A 1 163 ? -2.362 28.239 8.834 1.00 67.38 163 MET A C 1
ATOM 1253 O O . MET A 1 163 ? -1.988 27.080 8.637 1.00 67.38 163 MET A O 1
ATOM 1257 N N . PRO A 1 164 ? -2.136 28.862 10.005 1.00 69.00 164 PRO A N 1
ATOM 1258 C CA . PRO A 1 164 ? -1.658 28.132 11.168 1.00 69.00 164 PRO A CA 1
ATOM 1259 C C . PRO A 1 164 ? -2.764 27.185 11.665 1.00 69.00 164 PRO A C 1
ATOM 1261 O O . PRO A 1 164 ? -3.939 27.563 11.658 1.00 69.00 164 PRO A O 1
ATOM 1264 N N . PRO A 1 165 ? -2.420 25.956 12.085 1.00 70.81 165 PRO A N 1
ATOM 1265 C CA . PRO A 1 165 ? -3.403 25.028 12.620 1.00 70.81 165 PRO A CA 1
ATOM 1266 C C . PRO A 1 165 ? -4.000 25.554 13.940 1.00 70.81 165 PRO A C 1
ATOM 1268 O O . PRO A 1 165 ? -3.306 26.236 14.702 1.00 70.81 165 PRO A O 1
ATOM 1271 N N . PRO A 1 166 ? -5.273 25.228 14.235 1.00 66.75 166 PRO A N 1
ATOM 1272 C CA . PRO A 1 166 ? -5.893 25.545 15.512 1.00 66.75 166 PRO A CA 1
ATOM 1273 C C . PRO A 1 166 ? -5.135 24.866 16.658 1.00 66.75 166 PRO A C 1
ATOM 1275 O O . PRO A 1 166 ? -4.791 23.686 16.577 1.00 66.75 166 PRO A O 1
ATOM 1278 N N . ALA A 1 167 ? -4.874 25.622 17.724 1.00 58.59 167 ALA A N 1
ATOM 1279 C CA . ALA A 1 167 ? -4.248 25.112 18.934 1.00 58.59 167 ALA A CA 1
ATOM 1280 C C . ALA A 1 167 ? -5.150 24.043 19.571 1.00 58.59 167 ALA A C 1
ATOM 1282 O O . ALA A 1 167 ? -6.246 24.341 20.041 1.00 58.59 167 ALA A O 1
ATOM 1283 N N . LEU A 1 168 ? -4.680 22.794 19.566 1.00 67.56 168 LEU A N 1
ATOM 1284 C CA . LEU A 1 168 ? -5.234 21.727 20.390 1.00 67.56 168 LEU A CA 1
ATOM 1285 C C . LEU A 1 168 ? -4.940 22.058 21.855 1.00 67.56 168 LEU A C 1
ATOM 1287 O O . LEU A 1 168 ? -3.782 22.057 22.276 1.00 67.56 168 LEU A O 1
ATOM 1291 N N . ASP A 1 169 ? -5.999 22.343 22.607 1.00 65.19 169 ASP A N 1
ATOM 1292 C CA . ASP A 1 169 ? -5.966 22.520 24.055 1.00 65.19 169 ASP A CA 1
ATOM 1293 C C . ASP A 1 169 ? -5.675 21.156 24.702 1.00 65.19 169 ASP A C 1
ATOM 1295 O O . ASP A 1 169 ? -6.553 20.314 24.902 1.00 65.19 169 ASP A O 1
ATOM 1299 N N . LEU A 1 170 ? -4.385 20.880 24.893 1.00 68.50 170 LEU A N 1
ATOM 1300 C CA . LEU A 1 170 ? -3.896 19.659 25.520 1.00 68.50 170 LEU A CA 1
ATOM 1301 C C . LEU A 1 170 ? -4.109 19.756 27.038 1.00 68.50 170 LEU A C 1
ATOM 1303 O O . LEU A 1 170 ? -3.692 20.745 27.647 1.00 68.50 170 LEU A O 1
ATOM 1307 N N . PRO A 1 171 ? -4.685 18.726 27.685 1.00 70.31 171 PRO A N 1
ATOM 1308 C CA . PRO A 1 171 ? -4.814 18.710 29.134 1.00 70.31 171 PRO A CA 1
ATOM 1309 C C . PRO A 1 171 ? -3.430 18.760 29.810 1.00 70.31 171 PRO A C 1
ATOM 1311 O O . PRO A 1 171 ? -2.456 18.207 29.284 1.00 70.31 171 PRO A O 1
ATOM 1314 N N . PRO A 1 172 ? -3.319 19.404 30.987 1.00 72.50 172 PRO A N 1
ATOM 1315 C CA . PRO A 1 172 ? -2.047 19.597 31.670 1.00 72.50 172 PRO A CA 1
ATOM 1316 C C . PRO A 1 172 ? -1.391 18.256 32.017 1.00 72.50 172 PRO A C 1
ATOM 1318 O O . PRO A 1 172 ? -2.005 17.369 32.611 1.00 72.50 172 PRO A O 1
ATOM 1321 N N . ALA A 1 173 ? -0.114 18.124 31.656 1.00 73.94 173 ALA A N 1
ATOM 1322 C CA . ALA A 1 173 ? 0.675 16.931 31.928 1.00 73.94 173 ALA A CA 1
ATOM 1323 C C . ALA A 1 173 ? 0.774 16.649 33.445 1.00 73.94 173 ALA A C 1
ATOM 1325 O O . ALA A 1 173 ? 0.958 17.580 34.237 1.00 73.94 173 ALA A O 1
ATOM 1326 N N . PRO A 1 174 ? 0.715 15.374 33.877 1.00 65.88 174 PRO A N 1
ATOM 1327 C CA . PRO A 1 174 ? 0.817 15.018 35.286 1.00 65.88 174 PRO A CA 1
ATOM 1328 C C . PRO A 1 174 ? 2.206 15.359 35.845 1.00 65.88 174 PRO A C 1
ATOM 1330 O O . PRO A 1 174 ? 3.245 14.977 35.300 1.00 65.88 174 PRO A O 1
ATOM 1333 N N . ALA A 1 175 ? 2.218 16.078 36.969 1.00 70.62 175 ALA A N 1
ATOM 1334 C CA . ALA A 1 175 ? 3.428 16.492 37.666 1.00 70.62 175 ALA A CA 1
ATOM 1335 C C . ALA A 1 175 ? 4.270 15.276 38.094 1.00 70.62 175 ALA A C 1
ATOM 1337 O O . ALA A 1 175 ? 3.837 14.433 38.885 1.00 70.62 175 ALA A O 1
ATOM 1338 N N . LYS A 1 176 ? 5.512 15.202 37.603 1.00 67.00 176 LYS A N 1
ATOM 1339 C CA . LYS A 1 176 ? 6.490 14.190 38.021 1.00 67.00 176 LYS A CA 1
ATOM 1340 C C . LYS A 1 176 ? 6.877 14.435 39.484 1.00 67.00 176 LYS A C 1
ATOM 1342 O O . LYS A 1 176 ? 7.623 15.366 39.787 1.00 67.00 176 LYS A O 1
ATOM 1347 N N . LYS A 1 177 ? 6.389 13.592 40.398 1.00 60.66 177 LYS A N 1
ATOM 1348 C CA . LYS A 1 177 ? 6.829 13.573 41.800 1.00 60.66 177 LYS A CA 1
ATOM 1349 C C . LYS A 1 177 ? 8.291 13.122 41.863 1.00 60.66 177 LYS A C 1
ATOM 1351 O O . LYS A 1 177 ? 8.615 11.970 41.588 1.00 60.66 177 LYS A O 1
ATOM 1356 N N . LYS A 1 178 ? 9.175 14.053 42.223 1.00 61.81 178 LYS A N 1
ATOM 1357 C CA . LYS A 1 178 ? 10.582 13.803 42.551 1.00 61.81 178 LYS A CA 1
ATOM 1358 C C . LYS A 1 178 ? 10.619 13.019 43.869 1.00 61.81 178 LYS A C 1
ATOM 1360 O O . LYS A 1 178 ? 10.405 13.595 44.932 1.00 61.81 178 LYS A O 1
ATOM 1365 N N . SER A 1 179 ? 10.825 11.706 43.791 1.00 61.34 179 SER A N 1
ATOM 1366 C CA . SER A 1 179 ? 11.083 10.873 44.969 1.00 61.34 179 SER A CA 1
ATOM 1367 C C . SER A 1 179 ? 12.461 11.237 45.520 1.00 61.34 179 SER A C 1
ATOM 1369 O O . SER A 1 179 ? 13.484 10.996 44.877 1.00 61.34 179 SER A O 1
ATOM 1371 N N . GLY A 1 180 ? 12.472 11.919 46.664 1.00 56.47 180 GLY A N 1
ATOM 1372 C CA . GLY A 1 180 ? 13.681 12.265 47.393 1.00 56.47 180 GLY A CA 1
ATOM 1373 C C . GLY A 1 180 ? 14.217 11.047 48.132 1.00 56.47 180 GLY A C 1
ATOM 1374 O O . GLY A 1 180 ? 13.635 10.614 49.120 1.00 56.47 180 GLY A O 1
ATOM 1375 N N . LEU A 1 181 ? 15.356 10.533 47.673 1.00 65.12 181 LEU A N 1
ATOM 1376 C CA . LEU A 1 181 ? 16.193 9.596 48.415 1.00 65.12 181 LEU A CA 1
ATOM 1377 C C . LEU A 1 181 ? 16.998 10.385 49.467 1.00 65.12 181 LEU A C 1
ATOM 1379 O O . LEU A 1 181 ? 18.191 10.629 49.294 1.00 65.12 181 LEU A O 1
ATOM 1383 N N . MET A 1 182 ? 16.327 10.862 50.522 1.00 60.09 182 MET A N 1
ATOM 1384 C CA . MET A 1 182 ? 17.004 11.306 51.744 1.00 60.09 182 MET A CA 1
ATOM 1385 C C . MET A 1 182 ? 17.242 10.108 52.661 1.00 60.09 182 MET A C 1
ATOM 1387 O O . MET A 1 182 ? 16.373 9.260 52.842 1.00 60.09 182 MET A O 1
ATOM 1391 N N . GLY A 1 183 ? 18.461 10.055 53.190 1.00 63.44 183 GLY A N 1
ATOM 1392 C CA . GLY A 1 183 ? 19.007 8.935 53.934 1.00 63.44 183 GLY A CA 1
ATOM 1393 C C . GLY A 1 183 ? 18.365 8.643 55.287 1.00 63.44 183 GLY A C 1
ATOM 1394 O O . GLY A 1 183 ? 17.731 9.488 55.906 1.00 63.44 183 GLY A O 1
ATOM 1395 N N . MET A 1 184 ? 18.616 7.415 55.725 1.00 63.75 184 MET A N 1
ATOM 1396 C CA . MET A 1 184 ? 18.352 6.800 57.029 1.00 63.75 184 MET A CA 1
ATOM 1397 C C . MET A 1 184 ? 18.997 5.407 56.903 1.00 63.75 184 MET A C 1
ATOM 1399 O O . MET A 1 184 ? 18.715 4.734 55.921 1.00 63.75 184 MET A O 1
ATOM 1403 N N . PHE A 1 185 ? 19.884 4.855 57.722 1.00 56.25 185 PHE A N 1
ATOM 1404 C CA . PHE A 1 185 ? 20.588 5.141 58.974 1.00 56.25 185 PHE A CA 1
ATOM 1405 C C . PHE A 1 185 ? 21.894 4.310 58.857 1.00 56.25 185 PHE A C 1
ATOM 1407 O O . PHE A 1 185 ? 21.894 3.280 58.186 1.00 56.25 185 PHE A O 1
ATOM 1414 N N . LYS A 1 186 ? 23.084 4.829 59.167 1.00 51.12 186 LYS A N 1
ATOM 1415 C CA . LYS A 1 186 ? 23.768 4.766 60.472 1.00 51.12 186 LYS A CA 1
ATOM 1416 C C . LYS A 1 186 ? 23.633 3.445 61.229 1.00 51.12 186 LYS A C 1
ATOM 1418 O O . LYS A 1 186 ? 22.489 3.089 61.572 1.00 51.12 186 LYS A O 1
#

pLDDT: mean 71.81, std 15.44, range [44.06, 95.88]

Sequence (186 aa):
MADEGDYELLPHEEIQKLRDELEKLKKNPLGTTVQAKDLQTSVIELTKAINSLTTLLTDTNDDLTKEFQRTSISEHFSQISTQNEQIAQGILAVAQMVQQMNVPQEPEVPEKTSNPPSYSQESPNQETYPQTQNQSSSMPPPPMGSPGMPPPMSNPSFSGASMPPPALDLPPAPAKKKSGLMGMFK

Foldseek 3Di:
DDDPPPPPPPPVVVVVVVVVVVVQCVVQVLPPDPVSVVVVVVVVVVVVVVVVVVVVVVVVVVVVVVVCVVPPPPVVVVVVVVVVVVVVVVVVVVVVVVVVVPPPDDPDDDDDDDDDPDDPDDDPDPPDDPPPPPPPPPDDDDPDDDPDDDDDDDDDDDDDDDDDDDDDPDPDDDDDDDPDPDDDDD

Radius of gyration: 44.37 Å; chains: 1; bounding box: 97×54×131 Å